Protein AF-A0A1S1PBS3-F1 (afdb_monomer_lite)

pLDDT: mean 71.81, std 24.88, range [29.48, 98.31]

Radius of gy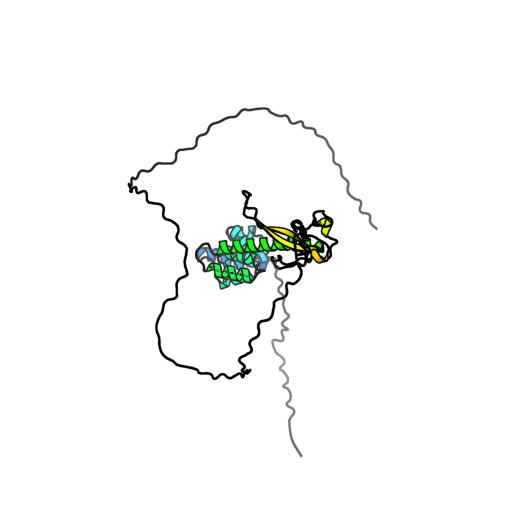ration: 44.25 Å; chains: 1; bounding box: 130×137×81 Å

Structure (mmCIF, N/CA/C/O backbone):
data_AF-A0A1S1PBS3-F1
#
_entry.id   AF-A0A1S1PBS3-F1
#
loop_
_atom_site.group_PDB
_atom_site.id
_atom_site.type_symbol
_atom_site.label_atom_id
_atom_site.label_alt_id
_atom_site.label_comp_id
_atom_site.label_asym_id
_atom_site.label_entity_id
_atom_site.label_seq_id
_atom_site.pdbx_PDB_ins_code
_atom_site.Cartn_x
_atom_site.Cartn_y
_atom_site.Cartn_z
_atom_site.occupancy
_atom_site.B_iso_or_equiv
_atom_site.auth_seq_id
_atom_site.auth_comp_id
_atom_site.auth_asym_id
_atom_site.auth_atom_id
_atom_site.pdbx_PDB_model_num
ATOM 1 N N . MET A 1 1 ? -33.338 -86.549 17.355 1.00 35.16 1 MET A N 1
ATOM 2 C CA . MET A 1 1 ? -32.020 -85.894 17.501 1.00 35.16 1 MET A CA 1
ATOM 3 C C . MET A 1 1 ? -32.241 -84.381 17.521 1.00 35.16 1 MET A C 1
ATOM 5 O O . MET A 1 1 ? -32.785 -83.899 16.545 1.00 35.16 1 MET A O 1
ATOM 9 N N . ILE A 1 2 ? -31.852 -83.704 18.620 1.00 38.19 2 ILE A N 1
ATOM 10 C CA . ILE A 1 2 ? -31.332 -82.308 18.704 1.00 38.19 2 ILE A CA 1
ATOM 11 C C . ILE A 1 2 ? -32.273 -81.148 18.268 1.00 38.19 2 ILE A C 1
ATOM 13 O O . ILE A 1 2 ? -32.799 -81.171 17.173 1.00 38.19 2 ILE A O 1
ATOM 17 N N . LEU A 1 3 ? -32.441 -79.994 18.932 1.00 36.78 3 LEU A N 1
ATOM 18 C CA . LEU A 1 3 ? -32.445 -79.513 20.321 1.00 36.78 3 LEU A CA 1
ATOM 19 C C . LEU A 1 3 ? -33.027 -78.066 20.256 1.00 36.78 3 LEU A C 1
ATOM 21 O O . LEU A 1 3 ? -32.571 -77.260 19.457 1.00 36.78 3 LEU A O 1
ATOM 25 N N . LYS A 1 4 ? -34.041 -77.766 21.084 1.00 41.56 4 LYS A N 1
ATOM 26 C CA . LYS A 1 4 ? -34.484 -76.464 21.660 1.00 41.56 4 LYS A CA 1
ATOM 27 C C . LYS A 1 4 ? -34.042 -75.123 21.014 1.00 41.56 4 LYS A C 1
ATOM 29 O O . LYS A 1 4 ? -32.877 -74.761 21.106 1.00 41.56 4 LYS A O 1
ATOM 34 N N . ARG A 1 5 ? -35.019 -74.221 20.796 1.00 42.53 5 ARG A N 1
ATOM 35 C CA . ARG A 1 5 ? -35.231 -73.022 21.656 1.00 42.53 5 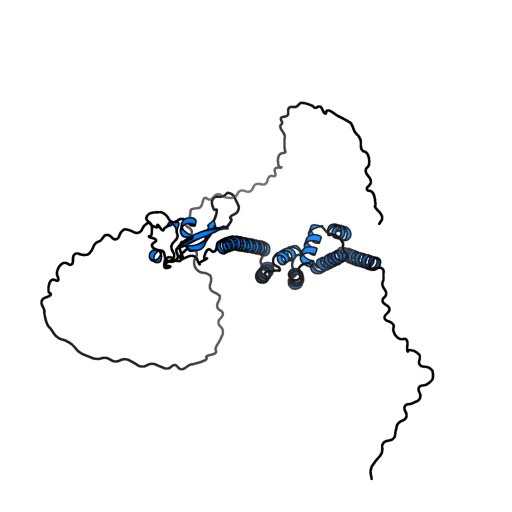ARG A CA 1
ATOM 36 C C . ARG A 1 5 ? -36.647 -72.440 21.508 1.00 42.53 5 ARG A C 1
ATOM 38 O O . ARG A 1 5 ? -37.203 -72.360 20.421 1.00 42.53 5 ARG A O 1
ATOM 45 N N . LYS A 1 6 ? -37.224 -72.093 22.663 1.00 43.69 6 LYS A N 1
ATOM 46 C CA . LYS A 1 6 ? -38.580 -71.568 22.882 1.00 43.69 6 LYS A CA 1
ATOM 47 C C . LYS A 1 6 ? -38.774 -70.209 22.197 1.00 43.69 6 LYS A C 1
ATOM 49 O O . LYS A 1 6 ? -37.933 -69.329 22.358 1.00 43.69 6 LYS A O 1
ATOM 54 N N . ARG A 1 7 ? -39.925 -70.018 21.542 1.00 46.81 7 ARG A N 1
ATOM 55 C CA . ARG A 1 7 ? -40.472 -68.692 21.219 1.00 46.81 7 ARG A CA 1
ATOM 56 C C . ARG A 1 7 ? -40.775 -67.982 22.539 1.00 46.81 7 ARG A C 1
ATOM 58 O O . ARG A 1 7 ? -41.651 -68.426 23.276 1.00 46.81 7 ARG A O 1
ATOM 65 N N . GLN A 1 8 ? -40.023 -66.936 22.866 1.00 50.41 8 GLN A N 1
ATOM 66 C CA . GLN A 1 8 ? -40.448 -65.999 23.900 1.00 50.41 8 GLN A CA 1
ATOM 67 C C . GLN A 1 8 ? -41.483 -65.067 23.271 1.00 50.41 8 GLN A C 1
ATOM 69 O O . GLN A 1 8 ? -41.209 -64.436 22.252 1.00 50.41 8 GLN A O 1
ATOM 74 N N . GLY A 1 9 ? -42.691 -65.063 23.832 1.00 42.38 9 GLY A N 1
ATOM 75 C CA . GLY A 1 9 ? -43.715 -64.087 23.490 1.00 42.38 9 GLY A CA 1
ATOM 76 C C . GLY A 1 9 ? -43.244 -62.698 23.901 1.00 42.38 9 GLY A C 1
ATOM 77 O O . GLY A 1 9 ? -42.746 -62.513 25.010 1.00 42.38 9 GLY A O 1
ATOM 78 N N . PHE A 1 10 ? -43.388 -61.734 22.997 1.00 43.91 10 PHE A N 1
ATOM 79 C CA . PHE A 1 10 ? -43.299 -60.325 23.352 1.00 43.91 10 PHE A CA 1
ATOM 80 C C . PHE A 1 10 ? -44.415 -60.012 24.361 1.00 43.91 10 PHE A C 1
ATOM 82 O O . PHE A 1 10 ? -45.557 -60.416 24.124 1.00 43.91 10 PHE A O 1
ATOM 89 N N . PRO A 1 11 ? -44.123 -59.332 25.481 1.00 49.09 11 PRO A N 1
ATOM 90 C CA . PRO A 1 11 ? -45.163 -58.925 26.410 1.00 49.09 11 PRO A CA 1
ATOM 91 C C . PRO A 1 11 ? -46.112 -57.941 25.717 1.00 49.09 11 PRO A C 1
ATOM 93 O O . PRO A 1 11 ? -45.684 -56.963 25.104 1.00 49.09 11 PRO A O 1
ATOM 96 N N . THR A 1 12 ? -47.412 -58.211 25.824 1.00 59.44 12 THR A N 1
ATOM 97 C CA . THR A 1 12 ? -48.486 -57.247 25.570 1.00 59.44 12 THR A CA 1
ATOM 98 C C . THR A 1 12 ? -48.212 -55.975 26.365 1.00 59.44 12 THR A C 1
ATOM 100 O O . THR A 1 12 ? -48.158 -56.010 27.595 1.00 59.44 12 THR A O 1
ATOM 103 N N . ALA A 1 13 ? -48.015 -54.863 25.657 1.00 50.72 13 ALA A N 1
ATOM 104 C CA . ALA A 1 13 ? -47.856 -53.550 26.265 1.00 50.72 13 ALA A CA 1
ATOM 105 C C . ALA A 1 13 ? -49.138 -53.157 27.034 1.00 50.72 13 ALA A C 1
ATOM 107 O O . ALA A 1 13 ? -50.239 -53.407 26.534 1.00 50.72 13 ALA A O 1
ATOM 108 N N . PRO A 1 14 ? -49.030 -52.557 28.233 1.00 51.47 14 PRO A N 1
ATOM 109 C CA . PRO A 1 14 ? -50.186 -52.069 28.979 1.00 51.47 14 PRO A CA 1
ATOM 110 C C . PRO A 1 14 ? -50.838 -50.854 28.281 1.00 51.47 14 PRO A C 1
ATOM 112 O O . PRO A 1 14 ? -50.155 -50.114 27.571 1.00 51.47 14 PRO A O 1
ATOM 115 N N . PRO A 1 15 ? -52.149 -50.611 28.487 1.00 52.41 15 PRO A N 1
ATOM 116 C CA . PRO A 1 15 ? -52.948 -49.649 27.714 1.00 52.41 15 PRO A CA 1
ATOM 117 C C . PRO A 1 15 ? -52.722 -48.165 28.057 1.00 52.41 15 PRO A C 1
ATOM 119 O O . PRO A 1 15 ? -53.515 -47.317 27.660 1.00 52.41 15 PRO A O 1
ATOM 122 N N . TRP A 1 16 ? -51.647 -47.814 28.761 1.00 50.72 16 TRP A N 1
ATOM 123 C CA . TRP A 1 16 ? -51.287 -46.420 29.009 1.00 50.72 16 TRP A CA 1
ATOM 124 C C . TRP A 1 16 ? -49.761 -46.273 29.033 1.00 50.72 16 TRP A C 1
ATOM 126 O O . TRP A 1 16 ? -49.072 -46.739 29.933 1.00 50.72 16 TRP A O 1
ATOM 136 N N . SER A 1 17 ? -49.212 -45.643 27.998 1.00 48.38 17 SER A N 1
ATOM 137 C CA . SER A 1 17 ? -47.874 -45.050 28.031 1.00 48.38 17 SER A CA 1
ATOM 138 C C . SER A 1 17 ? -48.064 -43.548 27.843 1.00 48.38 17 SER A C 1
ATOM 140 O O . SER A 1 17 ? -48.538 -43.159 26.771 1.00 48.38 17 SER A O 1
ATOM 142 N N . PRO A 1 18 ? -47.761 -42.704 28.843 1.00 57.12 18 PRO A N 1
ATOM 143 C CA . PRO A 1 18 ? -47.621 -41.280 28.600 1.00 57.12 18 PRO A CA 1
ATOM 144 C C . PRO A 1 18 ? -46.316 -41.074 27.815 1.00 57.12 18 PRO A C 1
ATOM 146 O O . PRO A 1 18 ? -45.365 -41.833 27.977 1.00 57.12 18 PRO A O 1
ATOM 149 N N . ASP A 1 19 ? -46.296 -40.082 26.935 1.00 52.28 19 ASP A N 1
ATOM 150 C CA . ASP A 1 19 ? -45.149 -39.669 26.116 1.00 52.28 19 ASP A CA 1
ATOM 151 C C . ASP A 1 19 ? -44.841 -40.503 24.860 1.00 52.28 19 ASP A C 1
ATOM 153 O O . ASP A 1 19 ? -43.746 -41.013 24.630 1.00 52.28 19 ASP A O 1
ATOM 157 N N . ARG A 1 20 ? -45.794 -40.490 23.920 1.00 52.72 20 ARG A N 1
ATOM 158 C CA . ARG A 1 20 ? -45.449 -40.264 22.502 1.00 52.72 20 ARG A CA 1
ATOM 159 C C . ARG A 1 20 ? -45.908 -38.878 22.076 1.00 52.72 20 ARG A C 1
ATOM 161 O O . ARG A 1 20 ? -46.663 -38.726 21.116 1.00 52.72 20 ARG A O 1
ATOM 168 N N . HIS A 1 21 ? -45.460 -37.852 22.788 1.00 54.97 21 HIS A N 1
ATOM 169 C CA . HIS A 1 21 ? -45.501 -36.515 22.221 1.00 54.97 21 HIS A CA 1
ATOM 170 C C . HIS A 1 21 ? -44.473 -36.499 21.097 1.00 54.97 21 HIS A C 1
ATOM 172 O O . HIS A 1 21 ? -43.267 -36.589 21.311 1.00 54.97 21 HIS A O 1
ATOM 178 N N . ARG A 1 22 ? -44.968 -36.507 19.860 1.00 59.62 22 ARG A N 1
ATOM 179 C CA . ARG A 1 22 ? -44.144 -36.251 18.687 1.00 59.62 22 ARG A CA 1
ATOM 180 C C . ARG A 1 22 ? -43.622 -34.832 18.887 1.00 59.62 22 ARG A C 1
ATOM 182 O O . ARG A 1 22 ? -44.401 -33.897 18.729 1.00 59.62 22 ARG A O 1
ATOM 189 N N . ASN A 1 23 ? -42.368 -34.679 19.312 1.00 54.03 23 ASN A N 1
ATOM 190 C CA . ASN A 1 23 ? -41.722 -33.373 19.386 1.00 54.03 23 ASN A CA 1
ATOM 191 C C . ASN A 1 23 ? -41.737 -32.792 17.971 1.00 54.03 23 ASN A C 1
ATOM 193 O O . ASN A 1 23 ? -40.933 -33.167 17.119 1.00 54.03 23 ASN A O 1
ATOM 197 N N . GLN A 1 24 ? -42.731 -31.951 17.700 1.00 54.25 24 GLN A N 1
ATOM 198 C CA . GLN A 1 24 ? -42.783 -31.136 16.503 1.00 54.25 24 GLN A CA 1
ATOM 199 C C . GLN A 1 24 ? -41.724 -30.050 16.705 1.00 54.25 24 GLN A C 1
ATOM 201 O O . GLN A 1 24 ? -41.757 -29.392 17.747 1.00 54.25 24 GLN A O 1
ATOM 206 N N . PRO A 1 25 ? -40.767 -29.868 15.783 1.00 41.44 25 PRO A N 1
ATOM 207 C CA . PRO A 1 25 ? -39.850 -28.745 15.865 1.00 41.44 25 PRO A CA 1
ATOM 208 C C . PRO A 1 25 ? -40.673 -27.458 15.763 1.00 41.44 25 PRO A C 1
ATOM 210 O O . PRO A 1 25 ? -41.208 -27.123 14.709 1.00 41.44 25 PRO A O 1
ATOM 213 N N . VAL A 1 26 ? -40.828 -26.774 16.894 1.00 55.09 26 VAL A N 1
ATOM 214 C CA . VAL A 1 26 ? -41.439 -25.450 16.955 1.00 55.09 26 VAL A CA 1
ATOM 215 C C . VAL A 1 26 ? -40.345 -24.457 16.599 1.00 55.09 26 VAL A C 1
ATOM 217 O O . VAL A 1 26 ? -39.410 -24.251 17.370 1.00 55.09 26 VAL A O 1
ATOM 220 N N . LEU A 1 27 ? -40.451 -23.864 15.414 1.00 55.38 27 LEU A N 1
ATOM 221 C CA . LEU A 1 27 ? -39.664 -22.696 15.054 1.00 55.38 27 LEU A CA 1
ATOM 222 C C . LEU A 1 27 ? -40.366 -21.478 15.662 1.00 55.38 27 LEU A C 1
ATOM 224 O O . LEU A 1 27 ? -41.404 -21.044 15.164 1.00 55.38 27 LEU A O 1
ATOM 228 N N . ILE A 1 28 ? -39.832 -20.966 16.771 1.00 63.41 28 ILE A N 1
ATOM 229 C CA . ILE A 1 28 ? -40.238 -19.661 17.294 1.00 63.41 28 ILE A CA 1
ATOM 230 C C . ILE A 1 28 ? -39.592 -18.626 16.375 1.00 63.41 28 ILE A C 1
ATOM 232 O O . ILE A 1 28 ? -38.391 -18.392 16.457 1.00 63.41 28 ILE A O 1
ATOM 236 N N . ILE A 1 29 ? -40.382 -18.063 15.464 1.00 53.38 29 ILE A N 1
ATOM 237 C CA . ILE A 1 29 ? -39.993 -16.885 14.692 1.00 53.38 29 ILE A CA 1
ATOM 238 C C . ILE A 1 29 ? -40.402 -15.690 15.555 1.00 53.38 29 ILE A C 1
ATOM 240 O O . ILE A 1 29 ? -41.572 -15.304 15.562 1.00 53.38 29 ILE A O 1
ATOM 244 N N . GLY A 1 30 ? -39.470 -15.184 16.365 1.00 53.84 30 GLY A N 1
ATOM 245 C CA . GLY A 1 30 ? -39.594 -13.834 16.908 1.00 53.84 30 GLY A CA 1
ATOM 246 C C . GLY A 1 30 ? -39.577 -12.829 15.756 1.00 53.84 30 GLY A C 1
ATOM 247 O O . GLY A 1 30 ? -39.095 -13.145 14.667 1.00 53.84 30 GLY A O 1
ATOM 248 N N . ASP A 1 31 ? -40.116 -11.628 15.961 1.00 57.22 31 ASP A N 1
ATOM 249 C CA . ASP A 1 31 ? -39.713 -10.532 15.085 1.00 57.22 31 ASP A CA 1
ATOM 250 C C . ASP A 1 31 ? -38.210 -10.333 15.308 1.00 57.22 31 ASP A C 1
ATOM 252 O O . ASP A 1 31 ? -37.803 -9.867 16.374 1.00 57.22 31 ASP A O 1
ATOM 256 N N . ASP A 1 32 ? -37.387 -10.718 14.326 1.00 59.47 32 ASP A N 1
ATOM 257 C CA . ASP A 1 32 ? -35.928 -10.567 14.380 1.00 59.47 32 ASP A CA 1
ATOM 258 C C . ASP A 1 32 ? -35.530 -9.130 14.781 1.00 59.47 32 ASP A C 1
ATOM 260 O O . ASP A 1 32 ? -34.456 -8.909 15.342 1.00 59.47 32 ASP A O 1
ATOM 264 N N . SER A 1 33 ? -36.401 -8.140 14.528 1.00 62.12 33 SER A N 1
ATOM 265 C CA . SER A 1 33 ? -36.188 -6.740 14.894 1.00 62.12 33 SER A CA 1
ATOM 266 C C . SER A 1 33 ? -36.195 -6.480 16.411 1.00 62.12 33 SER A C 1
ATOM 268 O O . SER A 1 33 ? -35.370 -5.690 16.896 1.00 62.12 33 SER A O 1
ATOM 270 N N . ASP A 1 34 ? -37.045 -7.172 17.175 1.00 71.69 34 ASP A N 1
ATOM 271 C CA . ASP A 1 34 ? -37.113 -7.059 18.636 1.00 71.69 34 ASP A CA 1
ATOM 272 C C . ASP A 1 34 ? -35.899 -7.746 19.280 1.00 71.69 34 ASP A C 1
ATOM 274 O O . ASP A 1 34 ? -35.237 -7.165 20.151 1.00 71.69 34 ASP A O 1
ATOM 278 N N . ASP A 1 35 ? -35.524 -8.921 18.768 1.00 81.81 35 ASP A N 1
ATOM 279 C CA . ASP A 1 35 ? -34.357 -9.682 19.228 1.00 81.81 35 ASP A CA 1
ATOM 280 C C . ASP A 1 35 ? -33.044 -8.941 18.927 1.00 81.81 35 ASP A C 1
ATOM 282 O O . ASP A 1 35 ? -32.176 -8.795 19.795 1.00 81.81 35 ASP A O 1
ATOM 286 N N . GLN A 1 36 ? -32.910 -8.370 17.727 1.00 86.81 36 GLN A N 1
ATOM 287 C CA . GLN A 1 36 ? -31.764 -7.544 17.345 1.00 86.81 36 GLN A CA 1
ATOM 288 C C . GLN A 1 36 ? -31.656 -6.280 18.207 1.00 86.81 36 GLN A C 1
ATOM 290 O O . GLN A 1 36 ? -30.559 -5.882 18.612 1.00 86.81 36 GLN A O 1
ATOM 295 N N . THR A 1 37 ? -32.781 -5.628 18.507 1.00 89.12 37 THR A N 1
ATOM 296 C CA . THR A 1 37 ? -32.802 -4.426 19.352 1.00 89.12 37 THR A CA 1
ATOM 297 C C . THR A 1 37 ? -32.401 -4.745 20.793 1.00 89.12 37 THR A C 1
ATOM 299 O O . THR A 1 37 ? -31.638 -3.981 21.405 1.00 89.12 37 THR A O 1
ATOM 302 N N . ALA A 1 38 ? -32.857 -5.881 21.326 1.00 89.56 38 ALA A N 1
ATOM 303 C CA . ALA A 1 38 ? -32.445 -6.384 22.631 1.00 89.56 38 ALA A CA 1
ATOM 304 C C . ALA A 1 38 ? -30.938 -6.693 22.664 1.00 89.56 38 ALA A C 1
ATOM 306 O O . ALA A 1 38 ? -30.239 -6.267 23.587 1.00 89.56 38 ALA A O 1
ATOM 307 N N . GLU A 1 39 ? -30.411 -7.337 21.623 1.00 92.00 39 GLU A N 1
ATOM 308 C CA . GLU A 1 39 ? -28.996 -7.702 21.522 1.00 92.00 39 GLU A CA 1
ATOM 309 C C . GLU A 1 39 ? -28.077 -6.473 21.397 1.00 92.00 39 GLU A C 1
ATOM 311 O O . GLU A 1 39 ? -27.090 -6.349 22.126 1.00 92.00 39 GLU A O 1
ATOM 316 N N . ILE A 1 40 ? -28.446 -5.484 20.571 1.00 93.31 40 ILE A N 1
ATOM 317 C CA . ILE A 1 40 ? -27.751 -4.186 20.520 1.00 93.31 40 ILE A CA 1
ATOM 318 C C . ILE A 1 40 ? -27.718 -3.540 21.912 1.00 93.31 40 ILE A C 1
ATOM 320 O O . ILE A 1 40 ? -26.680 -3.029 22.341 1.00 93.31 40 ILE A O 1
ATOM 324 N N . SER A 1 41 ? -28.855 -3.537 22.614 1.00 92.50 41 SER A N 1
ATOM 325 C CA . SER A 1 41 ? -28.977 -2.921 23.941 1.00 92.50 41 SER A CA 1
ATOM 326 C C . SER A 1 41 ? -28.103 -3.632 24.973 1.00 92.50 41 SER A C 1
ATOM 328 O O . SER A 1 41 ? -27.460 -2.969 25.793 1.00 92.50 41 SER A O 1
ATOM 330 N N . ARG A 1 42 ? -28.007 -4.964 24.890 1.00 94.38 42 ARG A N 1
ATOM 331 C CA . ARG A 1 42 ? -27.111 -5.780 25.714 1.00 94.38 42 ARG A CA 1
ATOM 332 C C . ARG A 1 42 ? -25.649 -5.389 25.508 1.00 94.38 42 ARG A C 1
ATOM 334 O O . ARG A 1 42 ? -24.985 -5.056 26.487 1.00 94.38 42 ARG A O 1
ATOM 341 N N . ILE A 1 43 ? -25.171 -5.361 24.261 1.00 94.06 43 ILE A N 1
ATOM 342 C CA . ILE A 1 43 ? -23.771 -5.026 23.933 1.00 94.06 43 ILE A CA 1
ATOM 343 C C . ILE A 1 43 ? -23.415 -3.614 24.416 1.00 94.06 43 ILE A C 1
ATOM 345 O O . ILE A 1 43 ? -22.372 -3.407 25.034 1.00 94.06 43 ILE A O 1
ATOM 349 N N . VAL A 1 44 ? -24.293 -2.632 24.183 1.00 93.31 44 VAL A N 1
ATOM 350 C CA . VAL A 1 44 ? -24.072 -1.244 24.627 1.00 93.31 44 VAL A CA 1
ATOM 351 C C . VAL A 1 44 ? -24.013 -1.150 26.155 1.00 93.31 44 VAL A C 1
ATOM 353 O O . VAL A 1 44 ? -23.167 -0.433 26.690 1.00 93.31 44 VAL A O 1
ATOM 356 N N . THR A 1 45 ? -24.876 -1.884 26.860 1.00 91.00 45 THR A N 1
ATOM 357 C CA . THR A 1 45 ? -24.888 -1.912 28.330 1.00 91.00 45 THR A CA 1
ATOM 358 C C . THR A 1 45 ? -23.617 -2.556 28.883 1.00 91.00 45 THR A C 1
ATOM 360 O O . THR A 1 45 ? -22.988 -1.993 29.775 1.00 91.00 45 THR A O 1
ATOM 363 N N . GLN A 1 46 ? -23.189 -3.688 28.315 1.00 90.44 46 GLN A N 1
ATOM 364 C CA . GLN A 1 46 ? -21.939 -4.361 28.688 1.00 90.44 46 GLN A CA 1
ATOM 365 C C . GLN A 1 46 ? -20.718 -3.464 28.461 1.00 90.44 46 GLN A C 1
ATOM 367 O O . GLN A 1 46 ? -19.850 -3.370 29.327 1.00 90.44 46 GLN A O 1
ATOM 372 N N . TRP A 1 47 ? -20.666 -2.762 27.326 1.00 92.25 47 TRP A N 1
ATOM 373 C CA . TRP A 1 47 ? -19.613 -1.791 27.044 1.00 92.25 47 TRP A CA 1
ATOM 374 C C . TRP A 1 47 ? -19.567 -0.675 28.092 1.00 92.25 47 TRP A C 1
ATOM 376 O O . TRP A 1 47 ? -18.496 -0.355 28.605 1.00 92.25 47 TRP A O 1
ATOM 386 N N . ALA A 1 48 ? -20.720 -0.075 28.407 1.00 89.06 48 ALA A N 1
ATOM 387 C CA . ALA A 1 48 ? -20.807 1.017 29.371 1.00 89.06 48 ALA A CA 1
ATOM 388 C C . ALA A 1 48 ? -20.380 0.572 30.779 1.00 89.06 48 ALA A C 1
ATOM 390 O O . ALA A 1 48 ? -19.590 1.263 31.418 1.00 89.06 48 ALA A O 1
ATOM 391 N N . GLU A 1 49 ? -20.841 -0.596 31.233 1.00 88.44 49 GLU A N 1
ATOM 392 C CA . GLU A 1 49 ? -20.460 -1.158 32.534 1.00 88.44 49 GLU A CA 1
ATOM 393 C C . GLU A 1 49 ? -18.950 -1.411 32.618 1.00 88.44 49 GLU A C 1
ATOM 395 O O . GLU A 1 49 ? -18.292 -0.986 33.570 1.00 88.44 49 GLU A O 1
ATOM 400 N N . ASN A 1 50 ? -18.368 -2.035 31.590 1.00 87.19 50 ASN A N 1
ATOM 401 C CA . ASN A 1 50 ? -16.931 -2.288 31.555 1.00 87.19 50 ASN A CA 1
ATOM 402 C C . ASN A 1 50 ? -16.131 -0.977 31.525 1.00 87.19 50 ASN A C 1
ATOM 404 O O . ASN A 1 50 ? -15.201 -0.827 32.307 1.00 87.19 50 ASN A O 1
ATOM 408 N N . GLN A 1 51 ? -16.534 0.031 30.744 1.00 80.69 51 GLN A N 1
ATOM 409 C CA . GLN A 1 51 ? -15.881 1.350 30.761 1.00 80.69 51 GLN A CA 1
ATOM 410 C C . GLN A 1 51 ? -15.826 1.995 32.158 1.00 80.69 51 GLN A C 1
ATOM 412 O O . GLN A 1 51 ? -14.901 2.761 32.430 1.00 80.69 51 GLN A O 1
ATOM 417 N N . HIS A 1 52 ? -16.789 1.700 33.037 1.00 75.62 52 HIS A N 1
ATOM 418 C CA . HIS A 1 52 ? -16.817 2.200 34.414 1.00 75.62 52 HIS A CA 1
ATOM 419 C C . HIS A 1 52 ? -16.058 1.317 35.417 1.00 75.62 52 HIS A C 1
ATOM 421 O O . HIS A 1 52 ? -15.592 1.837 36.430 1.00 75.62 52 HIS A O 1
ATOM 427 N N . ARG A 1 53 ? -15.913 0.011 35.150 1.00 80.31 53 ARG A N 1
ATOM 428 C CA . ARG A 1 53 ? -15.206 -0.942 36.026 1.00 80.31 53 ARG A CA 1
ATOM 429 C C . ARG A 1 53 ? -13.733 -1.127 35.668 1.00 80.31 53 ARG A C 1
ATOM 431 O O . ARG A 1 53 ? -12.867 -0.976 36.525 1.00 80.31 53 ARG A O 1
ATOM 438 N N . SER A 1 54 ? -13.457 -1.485 34.419 1.00 72.81 54 SER A N 1
ATOM 439 C CA . SER A 1 54 ? -12.130 -1.789 33.880 1.00 72.81 54 SER A CA 1
ATOM 440 C C . SER A 1 54 ? -12.171 -1.724 32.355 1.00 72.81 54 SER A C 1
ATOM 442 O O . SER A 1 54 ? -13.020 -2.366 31.736 1.00 72.81 54 SER A O 1
ATOM 444 N N . ALA A 1 55 ? -11.239 -0.990 31.745 1.00 76.12 55 ALA A N 1
ATOM 445 C CA . ALA A 1 55 ? -11.202 -0.824 30.293 1.00 76.12 55 ALA A CA 1
ATOM 446 C C . ALA A 1 55 ? -11.234 -2.180 29.560 1.00 76.12 55 ALA A C 1
ATOM 448 O O . ALA A 1 55 ? -10.491 -3.093 29.920 1.00 76.12 55 ALA A O 1
ATOM 449 N N . LEU A 1 56 ? -12.084 -2.298 28.530 1.00 81.44 56 LEU A N 1
ATOM 450 C CA . LEU A 1 56 ? -12.123 -3.488 27.673 1.00 81.44 56 LEU A CA 1
ATOM 451 C C . LEU A 1 56 ? -10.771 -3.678 26.980 1.00 81.44 56 LEU A C 1
ATOM 453 O O . LEU A 1 56 ? -10.170 -2.694 26.531 1.00 81.44 56 LEU A O 1
ATOM 457 N N . HIS A 1 57 ? -10.354 -4.930 26.787 1.00 88.12 57 HIS A N 1
ATOM 458 C CA . HIS A 1 57 ? -9.240 -5.235 25.895 1.00 88.12 57 HIS A CA 1
ATOM 459 C C . HIS A 1 57 ? -9.563 -4.810 24.459 1.00 88.12 57 HIS A C 1
ATOM 461 O O . HIS A 1 57 ? -10.716 -4.826 24.027 1.00 88.12 57 HIS A O 1
ATOM 467 N N . THR A 1 58 ? -8.538 -4.441 23.690 1.00 91.38 58 THR A N 1
ATOM 468 C CA . THR A 1 58 ? -8.709 -3.968 22.310 1.00 91.38 58 THR A CA 1
ATOM 469 C C . THR A 1 58 ? -9.425 -4.995 21.425 1.00 91.38 58 THR A C 1
ATOM 471 O O . THR A 1 58 ? -10.262 -4.614 20.610 1.00 91.38 58 THR A O 1
ATOM 474 N N . CYS A 1 59 ? -9.160 -6.294 21.610 1.00 92.31 59 CYS A N 1
ATOM 475 C CA . CYS A 1 59 ? -9.853 -7.370 20.895 1.00 92.31 59 CYS A CA 1
ATOM 476 C C . CYS A 1 59 ? -11.361 -7.401 21.201 1.00 92.31 59 CYS A C 1
ATOM 478 O O . CYS A 1 59 ? -12.166 -7.465 20.271 1.00 92.31 59 CYS A O 1
ATOM 480 N N . ASP A 1 60 ? -11.752 -7.248 22.469 1.00 92.50 60 ASP A N 1
ATOM 481 C CA . ASP A 1 60 ? -13.160 -7.174 22.879 1.00 92.50 60 ASP A CA 1
ATOM 482 C C . ASP A 1 60 ? -13.838 -5.922 22.315 1.00 92.50 60 ASP A C 1
ATOM 484 O O . ASP A 1 60 ? -14.993 -5.970 21.886 1.00 92.50 60 ASP A O 1
ATOM 488 N N . GLN A 1 61 ? -13.112 -4.798 22.263 1.00 93.44 61 GLN A N 1
ATOM 489 C CA . GLN A 1 61 ? -13.627 -3.568 21.666 1.00 93.44 61 GLN A CA 1
ATOM 490 C C . GLN A 1 61 ? -13.921 -3.747 20.172 1.00 93.44 61 GLN A C 1
ATOM 492 O O . GLN A 1 61 ? -14.994 -3.365 19.700 1.00 93.44 61 GLN A O 1
ATOM 497 N N . VAL A 1 62 ? -12.983 -4.353 19.435 1.00 96.62 62 VAL A N 1
ATOM 498 C CA . VAL A 1 62 ? -13.141 -4.688 18.012 1.00 96.62 62 VAL A CA 1
ATOM 499 C C . VAL A 1 62 ? -14.323 -5.631 17.806 1.00 96.62 62 VAL A C 1
ATOM 501 O O . VAL A 1 62 ? -15.146 -5.391 16.922 1.00 96.62 62 VAL A O 1
ATOM 504 N N . HIS A 1 63 ? -14.450 -6.659 18.646 1.00 94.88 63 HIS A N 1
ATOM 505 C CA . HIS A 1 63 ? -15.548 -7.615 18.576 1.00 94.88 63 HIS A CA 1
ATOM 506 C C . HIS A 1 63 ? -16.913 -6.946 18.804 1.00 94.88 63 HIS A C 1
ATOM 508 O O . HIS A 1 63 ? -17.810 -7.090 17.973 1.00 94.88 63 HIS A O 1
ATOM 514 N N . ALA A 1 64 ? -17.063 -6.144 19.864 1.00 95.12 64 ALA A N 1
ATOM 515 C CA . ALA A 1 64 ? -18.308 -5.433 20.164 1.00 95.12 64 ALA A CA 1
ATOM 516 C C . ALA A 1 64 ? -18.708 -4.458 19.042 1.00 95.12 64 ALA A C 1
ATOM 518 O O . ALA A 1 64 ? -19.871 -4.405 18.634 1.00 95.12 64 ALA A O 1
ATOM 519 N N . VAL A 1 65 ? -17.745 -3.702 18.502 1.00 97.56 65 VAL A N 1
ATOM 520 C CA . VAL A 1 65 ? -17.982 -2.799 17.365 1.00 97.56 65 VAL A CA 1
ATOM 521 C C . VAL A 1 65 ? -18.383 -3.580 16.107 1.00 97.56 65 VAL A C 1
ATOM 523 O O . VAL A 1 65 ? -19.320 -3.172 15.418 1.00 97.56 65 VAL A O 1
ATOM 526 N N . GLY A 1 66 ? -17.732 -4.714 15.834 1.00 96.94 66 GLY A N 1
ATOM 527 C CA . GLY A 1 66 ? -18.069 -5.604 14.723 1.00 96.94 66 GLY A CA 1
ATOM 528 C C . GLY A 1 66 ? -19.492 -6.158 14.820 1.00 96.94 66 GLY A C 1
ATOM 529 O O . GLY A 1 66 ? -20.249 -6.059 13.857 1.00 96.94 66 GLY A O 1
ATOM 530 N N . GLN A 1 67 ? -19.904 -6.650 15.993 1.00 96.56 67 GLN A N 1
ATOM 531 C CA . GLN A 1 67 ? -21.270 -7.140 16.224 1.00 96.56 67 GLN A CA 1
ATOM 532 C C . GLN A 1 67 ? -22.324 -6.052 15.980 1.00 96.56 67 GLN A C 1
ATOM 534 O O . GLN A 1 67 ? -23.314 -6.275 15.287 1.00 96.56 67 GLN A O 1
ATOM 539 N N . LEU A 1 68 ? -22.093 -4.839 16.487 1.00 97.19 68 LEU A N 1
ATOM 540 C CA . LEU A 1 68 ? -23.001 -3.715 16.260 1.00 97.19 68 LEU A CA 1
ATOM 541 C C . LEU A 1 68 ? -23.124 -3.342 14.775 1.00 97.19 68 LEU A C 1
ATOM 543 O O . LEU A 1 68 ? -24.206 -2.951 14.333 1.00 97.19 68 LEU A O 1
ATOM 547 N N . ALA A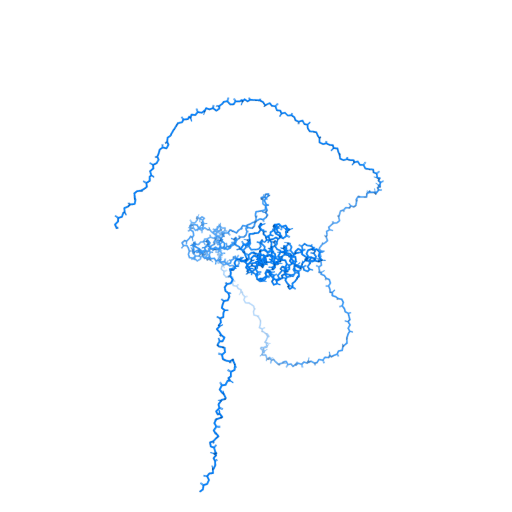 1 69 ? -22.044 -3.468 14.002 1.00 97.12 69 ALA A N 1
ATOM 548 C CA . ALA A 1 69 ? -22.087 -3.258 12.558 1.00 97.12 69 ALA A CA 1
ATOM 549 C C . ALA A 1 69 ? -22.826 -4.378 11.814 1.00 97.12 69 ALA A C 1
ATOM 551 O O . ALA A 1 69 ? -23.557 -4.075 10.872 1.00 97.12 69 ALA A O 1
ATOM 552 N N . VAL A 1 70 ? -22.709 -5.637 12.258 1.00 96.00 70 VAL A N 1
ATOM 553 C CA . VAL A 1 70 ? -23.512 -6.762 11.735 1.00 96.00 70 VAL A CA 1
ATOM 554 C C . VAL A 1 70 ? -25.007 -6.494 11.924 1.00 96.00 70 VAL A C 1
ATOM 556 O O . VAL A 1 70 ? -25.793 -6.733 11.012 1.00 96.00 70 VAL A O 1
ATOM 559 N N . PHE A 1 71 ? -25.397 -5.869 13.037 1.00 94.44 71 PHE A N 1
ATOM 560 C CA . PHE A 1 71 ? -26.763 -5.382 13.263 1.00 94.44 71 PHE A CA 1
ATOM 561 C C . PHE A 1 71 ? -27.119 -4.097 12.486 1.00 94.44 71 PHE A C 1
ATOM 563 O O . PHE A 1 71 ? -28.070 -3.394 12.833 1.00 94.44 71 PHE A O 1
ATOM 570 N N . GLY A 1 72 ? -26.362 -3.735 11.450 1.00 94.75 72 GLY A N 1
ATOM 571 C CA . GLY A 1 72 ? -26.688 -2.637 10.538 1.00 94.75 72 GLY A CA 1
ATOM 572 C C . GLY A 1 72 ? -26.496 -1.230 11.113 1.00 94.75 72 GLY A C 1
ATOM 573 O O . GLY A 1 72 ? -26.959 -0.247 10.520 1.00 94.75 72 GLY A O 1
ATOM 574 N N . LEU A 1 73 ? -25.829 -1.068 12.263 1.00 96.50 73 LEU A N 1
ATOM 575 C CA . LEU A 1 73 ? -25.511 0.269 12.764 1.00 96.50 73 LEU A CA 1
ATOM 576 C C . LEU A 1 73 ? -24.371 0.877 11.943 1.00 96.50 73 LEU A C 1
ATOM 578 O O . LEU A 1 73 ? -23.320 0.279 11.743 1.00 96.50 73 LEU A O 1
ATOM 582 N N . THR A 1 74 ? -24.542 2.136 11.539 1.00 97.38 74 THR A N 1
ATOM 583 C CA . THR A 1 74 ? -23.470 2.896 10.886 1.00 97.38 74 THR A CA 1
ATOM 584 C C . THR A 1 74 ? -22.379 3.288 11.893 1.00 97.38 74 THR A C 1
ATOM 586 O O . THR A 1 74 ? -22.691 3.474 13.076 1.00 97.38 74 THR A O 1
ATOM 589 N N . PRO A 1 75 ? -21.128 3.550 11.458 1.00 97.25 75 PRO A N 1
ATOM 590 C CA . PRO A 1 75 ? -20.036 3.950 12.357 1.00 97.25 75 PRO A CA 1
ATOM 591 C C . PRO A 1 75 ? -20.392 5.148 13.253 1.00 97.25 75 PRO A C 1
ATOM 593 O O . PRO A 1 75 ? -20.028 5.209 14.424 1.00 97.25 75 PRO A O 1
ATOM 596 N N . THR A 1 76 ? -21.184 6.092 12.730 1.00 97.69 76 THR A N 1
ATOM 597 C CA . THR A 1 76 ? -21.664 7.259 13.492 1.00 97.69 76 THR A CA 1
ATOM 598 C C . THR A 1 76 ? -22.663 6.875 14.586 1.00 97.69 76 THR A C 1
ATOM 600 O O . THR A 1 76 ? -22.611 7.429 15.685 1.00 97.69 76 THR A O 1
ATOM 603 N N . LYS A 1 77 ? -23.579 5.935 14.303 1.00 97.50 77 LYS A N 1
ATOM 604 C CA . LYS A 1 77 ? -24.543 5.430 15.292 1.00 97.50 77 LYS A CA 1
ATOM 605 C C . LYS A 1 77 ? -23.833 4.625 16.382 1.00 97.50 77 LYS A C 1
ATOM 607 O O . LYS A 1 77 ? -24.145 4.823 17.554 1.00 97.50 77 LYS A O 1
ATOM 612 N N . ILE A 1 78 ? -22.860 3.791 16.007 1.00 97.75 78 ILE A N 1
ATOM 613 C CA . ILE A 1 78 ? -22.032 3.019 16.947 1.00 97.75 78 ILE A CA 1
ATOM 614 C C . ILE A 1 78 ? -21.263 3.964 17.875 1.00 97.75 78 ILE A C 1
ATOM 616 O O . ILE A 1 78 ? -21.427 3.886 19.089 1.00 97.75 78 ILE A O 1
ATOM 620 N N . ALA A 1 79 ? -20.513 4.923 17.319 1.00 97.69 79 ALA A N 1
ATOM 621 C CA . ALA A 1 79 ? -19.749 5.900 18.101 1.00 97.69 79 ALA A CA 1
ATOM 622 C C . ALA A 1 79 ? -20.625 6.660 19.108 1.00 97.69 79 ALA A C 1
ATOM 624 O O . ALA A 1 79 ? -20.250 6.824 20.267 1.00 97.69 79 ALA A O 1
ATOM 625 N N . ARG A 1 80 ? -21.832 7.069 18.691 1.00 97.25 80 ARG A N 1
ATOM 626 C CA . ARG A 1 80 ? -22.789 7.753 19.569 1.00 97.25 80 ARG A CA 1
ATOM 627 C C . ARG A 1 80 ? -23.300 6.852 20.694 1.00 97.25 80 ARG A C 1
ATOM 629 O O . ARG A 1 80 ? -23.363 7.310 21.830 1.00 97.25 80 ARG A O 1
ATOM 636 N N . ARG A 1 81 ? -23.673 5.604 20.390 1.00 95.75 81 ARG A N 1
ATOM 637 C CA . ARG A 1 81 ? -24.199 4.653 21.386 1.00 95.75 81 ARG A CA 1
ATOM 638 C C . ARG A 1 81 ? -23.142 4.245 22.407 1.00 95.75 81 ARG A C 1
ATOM 640 O O . ARG A 1 81 ? -23.436 4.232 23.594 1.00 95.75 81 ARG A O 1
ATOM 647 N N . LEU A 1 82 ? -21.917 3.989 21.954 1.00 94.94 82 LEU A N 1
ATOM 648 C CA . LEU A 1 82 ? -20.801 3.592 22.817 1.00 94.94 82 LEU A CA 1
ATOM 649 C C . LEU A 1 82 ? -20.108 4.772 23.514 1.00 94.94 82 LEU A C 1
ATOM 651 O O . LEU A 1 82 ? -19.243 4.561 24.360 1.00 94.94 82 LEU A O 1
ATOM 655 N N . ARG A 1 83 ? -20.445 6.015 23.136 1.00 94.44 83 ARG A N 1
ATOM 656 C CA . ARG A 1 83 ? -19.709 7.237 23.516 1.00 94.44 83 ARG A CA 1
ATOM 657 C C . ARG A 1 83 ? -18.203 7.131 23.225 1.00 94.44 83 ARG A C 1
ATOM 659 O O . ARG A 1 83 ? -17.381 7.708 23.931 1.00 94.44 83 ARG A O 1
ATOM 666 N N . ALA A 1 84 ? -17.853 6.398 22.170 1.00 92.94 84 ALA A N 1
ATOM 667 C CA . ALA A 1 84 ? -16.482 6.175 21.736 1.00 92.94 84 ALA A CA 1
ATOM 668 C C . ALA A 1 84 ? -16.090 7.186 20.642 1.00 92.94 84 ALA A C 1
ATOM 670 O O . ALA A 1 84 ? -16.943 7.600 19.847 1.00 92.94 84 ALA A O 1
ATOM 671 N N . PRO A 1 85 ? -14.808 7.585 20.537 1.00 95.94 85 PRO A N 1
ATOM 672 C CA . PRO A 1 85 ? -14.378 8.472 19.468 1.00 95.94 85 PRO A CA 1
ATOM 673 C C . PRO A 1 85 ? -14.560 7.791 18.112 1.00 95.94 85 PRO A C 1
ATOM 675 O O . PRO A 1 85 ? -14.112 6.662 17.910 1.00 95.94 85 PRO A O 1
ATOM 678 N N . ARG A 1 86 ? -15.145 8.513 17.152 1.00 96.69 86 ARG A N 1
ATOM 679 C CA . ARG A 1 86 ? -15.445 7.990 15.811 1.00 96.69 86 ARG A CA 1
ATOM 680 C C . ARG A 1 86 ? -14.241 7.316 15.141 1.00 96.69 86 ARG A C 1
ATOM 682 O O . ARG A 1 86 ? -14.400 6.231 14.599 1.00 96.69 86 ARG A O 1
ATOM 689 N N . ARG A 1 87 ? -13.045 7.906 15.261 1.00 97.31 87 ARG A N 1
ATOM 690 C CA . ARG A 1 87 ? -11.801 7.343 14.705 1.00 97.31 87 ARG A CA 1
ATOM 691 C C . ARG A 1 87 ? -11.487 5.928 15.211 1.00 97.31 87 ARG A C 1
ATOM 693 O O . ARG A 1 87 ? -10.973 5.121 14.455 1.00 97.31 87 ARG A O 1
ATOM 700 N N . HIS A 1 88 ? -11.795 5.627 16.476 1.00 96.88 88 HIS A N 1
ATOM 701 C CA . HIS A 1 88 ? -11.546 4.301 17.051 1.00 96.88 88 HIS A CA 1
ATOM 702 C C . HIS A 1 88 ? -12.599 3.306 16.579 1.00 96.88 88 HIS A C 1
ATOM 704 O O . HIS A 1 88 ? -12.271 2.159 16.324 1.00 96.88 88 HIS A O 1
ATOM 710 N N . VAL A 1 89 ? -13.849 3.745 16.411 1.00 98.00 89 VAL A N 1
ATOM 711 C CA . VAL A 1 89 ? -14.897 2.899 15.827 1.00 98.00 89 VAL A CA 1
ATOM 712 C C . VAL A 1 89 ? -14.552 2.538 14.385 1.00 98.00 89 VAL A C 1
ATOM 714 O O . VAL A 1 89 ? -14.649 1.377 14.016 1.00 98.00 89 VAL A O 1
ATOM 717 N N . GLU A 1 90 ? -14.109 3.501 13.577 1.00 98.06 90 GLU A N 1
ATOM 718 C CA . GLU A 1 90 ? -13.678 3.239 12.198 1.00 98.06 90 GLU A CA 1
ATOM 719 C C . GLU A 1 90 ? -12.463 2.301 12.156 1.00 98.06 90 GLU A C 1
ATOM 721 O O . GLU A 1 90 ? -12.493 1.314 11.429 1.00 98.06 90 GLU A O 1
ATOM 726 N N . ALA A 1 91 ? -11.452 2.533 13.000 1.00 98.06 91 ALA A N 1
ATOM 727 C CA . ALA A 1 91 ? -10.309 1.631 13.144 1.00 98.06 91 ALA A CA 1
ATOM 728 C C . ALA A 1 91 ? -10.734 0.206 13.548 1.00 98.06 91 ALA A C 1
ATOM 730 O O . ALA A 1 91 ? -10.307 -0.768 12.935 1.00 98.06 91 ALA A O 1
ATOM 731 N N . ALA A 1 92 ? -11.626 0.080 14.532 1.00 97.81 92 ALA A N 1
ATOM 732 C CA . ALA A 1 92 ? -12.147 -1.201 14.987 1.00 97.81 92 ALA A CA 1
ATOM 733 C C . ALA A 1 92 ? -12.936 -1.937 13.901 1.00 97.81 92 ALA A C 1
ATOM 735 O O . ALA A 1 92 ? -12.809 -3.151 13.787 1.00 97.81 92 ALA A O 1
ATOM 736 N N . LEU A 1 93 ? -13.696 -1.224 13.067 1.00 98.31 93 LEU A N 1
ATOM 737 C CA . LEU A 1 93 ? -14.382 -1.823 11.920 1.00 98.31 93 LEU A CA 1
ATOM 738 C C . LEU A 1 93 ? -13.399 -2.313 10.854 1.00 98.31 93 LEU A C 1
ATOM 740 O O . LEU A 1 93 ? -13.585 -3.409 10.328 1.00 98.31 93 LEU A O 1
ATOM 744 N N . THR A 1 94 ? -12.341 -1.548 10.572 1.00 98.31 94 THR A N 1
ATOM 745 C CA . THR A 1 94 ? -11.270 -1.983 9.664 1.00 98.31 94 THR A CA 1
ATOM 746 C C . THR A 1 94 ? -10.615 -3.270 10.162 1.00 98.31 94 THR A C 1
ATOM 748 O O . THR A 1 94 ? -10.464 -4.216 9.392 1.00 98.31 94 THR A O 1
ATOM 751 N N . VAL A 1 95 ? -10.282 -3.344 11.456 1.00 98.06 95 VAL A N 1
ATOM 752 C CA . VAL A 1 95 ? -9.707 -4.559 12.053 1.00 98.06 95 VAL A CA 1
ATOM 753 C C . VAL A 1 95 ? -10.719 -5.705 12.041 1.00 98.06 95 VAL A C 1
ATOM 755 O O . VAL A 1 95 ? -10.367 -6.808 11.643 1.00 98.06 95 VAL A O 1
ATOM 758 N N . ALA A 1 96 ? -11.986 -5.465 12.396 1.00 97.25 96 ALA A N 1
ATOM 759 C CA . ALA A 1 96 ? -13.027 -6.496 12.395 1.00 97.25 96 ALA A CA 1
ATOM 760 C C . ALA A 1 96 ? -13.195 -7.164 11.016 1.00 97.25 96 ALA A C 1
ATOM 762 O O . ALA A 1 96 ? -13.397 -8.379 10.938 1.00 97.25 96 ALA A O 1
ATOM 763 N N . GLY A 1 97 ? -13.053 -6.384 9.939 1.00 96.56 97 GLY A N 1
ATOM 764 C CA . GLY A 1 97 ? -13.115 -6.857 8.555 1.00 96.56 97 GLY A CA 1
ATOM 765 C C . GLY A 1 97 ? -11.901 -7.666 8.080 1.00 96.56 97 GLY A C 1
ATOM 766 O O . GLY A 1 97 ? -11.981 -8.281 7.020 1.00 96.56 97 GLY A O 1
ATOM 767 N N . SER A 1 98 ? -10.801 -7.710 8.840 1.00 97.88 98 SER A N 1
ATOM 768 C CA . SER A 1 98 ? -9.570 -8.417 8.469 1.00 97.88 98 SER A CA 1
ATOM 769 C C . SER A 1 98 ? -9.261 -9.554 9.454 1.00 97.88 98 SER A C 1
ATOM 771 O O . SER A 1 98 ? -8.884 -9.280 10.595 1.00 97.88 98 SER A O 1
ATOM 773 N N . PRO A 1 99 ? -9.393 -10.837 9.049 1.00 96.62 99 PRO A N 1
ATOM 774 C CA . PRO A 1 99 ? -9.018 -11.978 9.891 1.00 96.62 99 PRO A CA 1
ATOM 775 C C . PRO A 1 99 ? -7.577 -11.876 10.395 1.00 96.62 99 PRO A C 1
ATOM 777 O O . PRO A 1 99 ? -7.354 -11.907 11.599 1.00 96.62 99 PRO A O 1
ATOM 780 N N . THR A 1 100 ? -6.633 -11.592 9.494 1.00 97.06 100 THR A N 1
ATOM 781 C CA . THR A 1 100 ? -5.209 -11.420 9.807 1.00 97.06 100 THR A CA 1
ATOM 782 C C . THR A 1 100 ? -4.970 -10.366 10.887 1.00 97.06 100 THR A C 1
ATOM 784 O O . THR A 1 100 ? -4.161 -10.568 11.788 1.00 97.06 100 THR A O 1
ATOM 787 N N . ALA A 1 101 ? -5.686 -9.238 10.833 1.00 96.88 101 ALA A N 1
ATOM 788 C CA . ALA A 1 101 ? -5.546 -8.189 11.837 1.00 96.88 101 ALA A CA 1
ATOM 789 C C . ALA A 1 101 ? -6.163 -8.579 13.188 1.00 96.88 101 ALA A C 1
ATOM 791 O O . ALA A 1 101 ? -5.603 -8.230 14.225 1.00 96.88 101 ALA A O 1
ATOM 792 N N . ARG A 1 102 ? -7.292 -9.305 13.195 1.00 96.62 102 ARG A N 1
ATOM 793 C CA . ARG A 1 102 ? -7.915 -9.823 14.428 1.00 96.62 102 ARG A CA 1
ATOM 794 C C . ARG A 1 102 ? -7.029 -10.850 15.126 1.00 96.62 102 ARG A C 1
ATOM 796 O O . ARG A 1 102 ? -6.874 -10.783 16.347 1.00 96.62 102 ARG A O 1
ATOM 803 N N . ASP A 1 103 ? -6.446 -11.757 14.355 1.00 95.12 103 ASP A N 1
ATOM 804 C CA . ASP A 1 103 ? -5.564 -12.801 14.869 1.00 95.12 103 ASP A CA 1
ATOM 805 C C . ASP A 1 103 ? -4.295 -12.156 15.442 1.00 95.12 103 ASP A C 1
ATOM 807 O O . ASP A 1 103 ? -3.992 -12.330 16.622 1.00 95.12 103 ASP A O 1
ATOM 811 N N . ALA A 1 104 ? -3.650 -11.261 14.683 1.00 94.25 104 ALA A N 1
ATOM 812 C CA . ALA A 1 104 ? -2.475 -10.529 15.150 1.00 94.25 104 ALA A CA 1
ATOM 813 C C . ALA A 1 104 ? -2.755 -9.673 16.401 1.00 94.25 104 ALA A C 1
ATOM 815 O O . ALA A 1 104 ? -1.925 -9.615 17.309 1.00 94.25 104 ALA A O 1
ATOM 816 N N . LEU A 1 105 ? -3.926 -9.027 16.482 1.00 94.25 105 LEU A N 1
ATOM 817 C CA . LEU A 1 105 ? -4.347 -8.260 17.658 1.00 94.25 105 LEU A CA 1
ATOM 818 C C . LEU A 1 105 ? -4.438 -9.142 18.913 1.00 94.25 105 LEU A C 1
ATOM 820 O O . LEU A 1 105 ? -4.032 -8.713 19.992 1.00 94.25 105 LEU A O 1
ATOM 824 N N . THR A 1 106 ? -4.960 -10.359 18.763 1.00 92.75 106 THR A N 1
ATOM 825 C CA . THR A 1 106 ? -5.189 -11.303 19.866 1.00 92.75 106 THR A CA 1
ATOM 826 C C . THR A 1 106 ? -3.892 -11.985 20.300 1.00 92.75 106 THR A C 1
ATOM 828 O O . THR A 1 106 ? -3.624 -12.094 21.493 1.00 92.75 106 THR A O 1
ATOM 831 N N . GLU A 1 107 ? -3.065 -12.404 19.342 1.00 93.50 107 GLU A N 1
ATOM 832 C CA . GLU A 1 107 ? -1.831 -13.157 19.590 1.00 93.50 107 GLU A CA 1
ATOM 833 C C . GLU A 1 107 ? -0.670 -12.279 20.067 1.00 93.50 107 GLU A C 1
ATOM 835 O O . GLU A 1 107 ? 0.157 -12.720 20.866 1.00 93.50 107 GLU A O 1
ATOM 840 N N . HIS A 1 108 ? -0.599 -11.031 19.593 1.00 91.00 108 HIS A N 1
ATOM 841 C CA . HIS A 1 108 ? 0.536 -10.140 19.851 1.00 91.00 108 HIS A CA 1
ATOM 842 C C . HIS A 1 108 ? 0.187 -8.916 20.701 1.00 91.00 108 HIS A C 1
ATOM 844 O O . HIS A 1 108 ? 1.066 -8.099 20.968 1.00 91.00 108 HIS A O 1
ATOM 850 N N . GLY A 1 109 ? -1.070 -8.778 21.141 1.00 87.31 109 GLY A N 1
ATOM 851 C CA . GLY A 1 109 ? -1.497 -7.682 22.017 1.00 87.31 109 GLY A CA 1
ATOM 852 C C . GLY A 1 109 ? -1.291 -6.298 21.397 1.00 87.31 109 GLY A C 1
ATOM 853 O O . GLY A 1 109 ? -0.863 -5.373 22.085 1.00 87.31 109 GLY A O 1
ATOM 854 N N . LEU A 1 110 ? -1.543 -6.173 20.090 1.00 91.19 110 LEU A N 1
ATOM 855 C CA . LEU A 1 110 ? -1.296 -4.941 19.337 1.00 91.19 110 LEU A CA 1
ATOM 856 C C . LEU A 1 110 ? -2.170 -3.777 19.823 1.00 91.19 110 LEU A C 1
ATOM 858 O O . LEU A 1 110 ? -3.293 -3.961 20.300 1.00 91.19 110 LEU A O 1
ATOM 862 N N . ASP A 1 111 ? -1.687 -2.551 19.623 1.00 92.06 111 ASP A N 1
ATOM 863 C CA . ASP A 1 111 ? -2.570 -1.387 19.671 1.00 92.06 111 ASP A CA 1
ATOM 864 C C . ASP A 1 111 ? -3.584 -1.427 18.512 1.00 92.06 111 ASP A C 1
ATOM 866 O O . ASP A 1 111 ? -3.318 -1.974 17.436 1.00 92.06 111 ASP A O 1
ATOM 870 N N . LEU A 1 112 ? -4.746 -0.796 18.706 1.00 95.88 112 LEU A N 1
ATOM 871 C CA . LEU A 1 112 ? -5.807 -0.746 17.702 1.00 95.88 112 LEU A CA 1
ATOM 872 C C . LEU A 1 112 ? -5.310 -0.188 16.362 1.00 95.88 112 LEU A C 1
ATOM 874 O O . LEU A 1 112 ? -5.647 -0.725 15.308 1.00 95.88 112 LEU A O 1
ATOM 878 N N . PHE A 1 113 ? -4.502 0.875 16.382 1.00 95.62 113 PHE A N 1
ATOM 879 C CA . PHE A 1 113 ? -4.004 1.497 15.156 1.00 95.62 113 PHE A CA 1
ATOM 880 C C . PHE A 1 113 ? -2.873 0.688 14.517 1.00 95.62 113 PHE A C 1
ATOM 882 O O . PHE A 1 113 ? -2.766 0.664 13.293 1.00 95.62 113 PHE A O 1
ATOM 889 N N . GLN A 1 114 ? -2.086 -0.045 15.306 1.00 95.44 114 GLN A N 1
ATOM 890 C CA . GLN A 1 114 ? -1.131 -1.014 14.762 1.00 95.44 114 GLN A CA 1
ATOM 891 C C . GLN A 1 114 ? -1.858 -2.153 14.039 1.00 95.44 114 GLN A C 1
ATOM 893 O O . GLN A 1 114 ? -1.471 -2.515 12.931 1.00 95.44 114 GLN A O 1
ATOM 898 N N . ALA A 1 115 ? -2.954 -2.668 14.604 1.00 96.88 115 ALA A N 1
ATOM 899 C CA . ALA A 1 115 ? -3.776 -3.682 13.947 1.00 96.88 115 ALA A CA 1
ATOM 900 C C . ALA A 1 115 ? -4.433 -3.162 12.653 1.00 96.88 115 ALA A C 1
ATOM 902 O O . ALA A 1 115 ? -4.534 -3.907 11.680 1.00 96.88 115 ALA A O 1
ATOM 903 N N . VAL A 1 116 ? -4.814 -1.878 12.587 1.00 98.06 116 VAL A N 1
ATOM 904 C CA . VAL A 1 116 ? -5.253 -1.248 11.324 1.00 98.06 116 VAL A CA 1
ATOM 905 C C . VAL A 1 116 ? -4.147 -1.287 10.271 1.00 98.06 116 VAL A C 1
ATOM 907 O O . VAL A 1 116 ? -4.420 -1.609 9.118 1.00 98.06 116 VAL A O 1
ATOM 910 N N . VAL A 1 117 ? -2.902 -0.995 10.652 1.00 97.69 117 VAL A N 1
ATOM 911 C CA . VAL A 1 117 ? -1.764 -1.085 9.727 1.00 97.69 117 VAL A CA 1
ATOM 912 C C . VAL A 1 117 ? -1.526 -2.531 9.291 1.00 97.69 117 VAL A C 1
ATOM 914 O O . VAL A 1 117 ? -1.313 -2.766 8.111 1.00 97.69 117 VAL A O 1
ATOM 917 N N . ILE A 1 118 ? -1.636 -3.517 10.186 1.00 97.56 118 ILE A N 1
ATOM 918 C CA . ILE A 1 118 ? -1.568 -4.941 9.804 1.00 97.56 118 ILE A CA 1
ATOM 919 C C . ILE A 1 118 ? -2.654 -5.292 8.776 1.00 97.56 118 ILE A C 1
ATOM 921 O O . ILE A 1 118 ? -2.373 -6.001 7.812 1.00 97.56 118 ILE A O 1
ATOM 925 N N . ALA A 1 119 ? -3.874 -4.766 8.934 1.00 97.88 119 ALA A N 1
ATOM 926 C CA . ALA A 1 119 ? -4.960 -4.993 7.982 1.00 97.88 119 ALA A CA 1
ATOM 927 C C . ALA A 1 119 ? -4.634 -4.481 6.564 1.00 97.88 119 ALA A C 1
ATOM 929 O O . ALA A 1 119 ? -5.077 -5.088 5.592 1.00 97.88 119 ALA A O 1
ATOM 930 N N . GLU A 1 120 ? -3.838 -3.411 6.436 1.00 97.56 120 GLU A N 1
ATOM 931 C CA . GLU A 1 120 ? -3.371 -2.850 5.154 1.00 97.56 120 GLU A CA 1
ATOM 932 C C . GLU A 1 120 ? -2.476 -3.827 4.364 1.00 97.56 120 GLU A C 1
ATOM 934 O O . GLU A 1 120 ? -2.391 -3.743 3.137 1.00 97.56 120 GLU A O 1
ATOM 939 N N . PHE A 1 121 ? -1.827 -4.765 5.061 1.00 97.44 121 PHE A N 1
ATOM 940 C CA . PHE A 1 121 ? -0.923 -5.772 4.499 1.00 97.44 121 PHE A CA 1
ATOM 941 C C . PHE A 1 121 ? -1.479 -7.197 4.614 1.00 97.44 121 PHE A C 1
ATOM 943 O O . PHE A 1 121 ? -0.724 -8.157 4.521 1.00 97.44 121 PHE A O 1
ATOM 950 N N . ALA A 1 122 ? -2.791 -7.370 4.813 1.00 96.31 122 ALA A N 1
ATOM 951 C CA . ALA A 1 122 ? -3.395 -8.693 5.010 1.00 96.31 122 ALA A CA 1
ATOM 952 C C . ALA A 1 122 ? -3.185 -9.668 3.828 1.00 96.31 122 ALA A C 1
ATOM 954 O O . ALA A 1 122 ? -3.324 -10.876 4.005 1.00 96.31 122 ALA A O 1
ATOM 955 N N . ASP A 1 123 ? -2.853 -9.145 2.647 1.00 96.44 123 ASP A N 1
ATOM 956 C CA . ASP A 1 123 ? -2.518 -9.866 1.417 1.00 96.44 123 ASP A CA 1
ATOM 957 C C . ASP A 1 123 ? -1.033 -10.271 1.303 1.00 96.44 123 ASP A C 1
ATOM 959 O O . ASP A 1 123 ? -0.672 -11.015 0.393 1.00 96.44 123 ASP A O 1
ATOM 963 N N . ASP A 1 124 ? -0.178 -9.811 2.220 1.00 96.62 124 ASP A N 1
ATOM 964 C CA . ASP A 1 124 ? 1.268 -10.038 2.226 1.00 96.62 124 ASP A CA 1
ATOM 965 C C . ASP A 1 124 ? 1.718 -10.593 3.598 1.00 96.62 124 ASP A C 1
ATOM 967 O O . ASP A 1 124 ? 2.017 -9.832 4.528 1.00 96.62 124 ASP A O 1
ATOM 971 N N . PRO A 1 125 ? 1.758 -11.931 3.766 1.00 95.94 125 PRO A N 1
ATOM 972 C CA . PRO A 1 125 ? 2.089 -12.551 5.048 1.00 95.94 125 PRO A CA 1
ATOM 973 C C . PRO A 1 125 ? 3.521 -12.241 5.512 1.00 95.94 125 PRO A C 1
ATOM 975 O O . PRO A 1 125 ? 3.769 -12.159 6.718 1.00 95.94 125 PRO A O 1
ATOM 978 N N . ASP A 1 126 ? 4.457 -12.010 4.587 1.00 96.19 126 ASP A N 1
ATOM 979 C CA . ASP A 1 126 ? 5.840 -11.656 4.915 1.00 96.19 126 ASP A CA 1
ATOM 980 C C . ASP A 1 126 ? 5.931 -10.223 5.458 1.00 96.19 126 ASP A C 1
ATOM 982 O O . ASP A 1 126 ? 6.646 -9.961 6.440 1.00 96.19 126 ASP A O 1
ATOM 986 N N . ALA A 1 127 ? 5.168 -9.292 4.876 1.00 96.50 127 ALA A N 1
ATOM 987 C CA . ALA A 1 127 ? 5.018 -7.936 5.397 1.00 96.50 127 ALA A CA 1
ATOM 988 C C . ALA A 1 127 ? 4.376 -7.936 6.792 1.00 96.50 127 ALA A C 1
ATOM 990 O O . ALA A 1 127 ? 4.899 -7.287 7.702 1.00 96.50 127 ALA A O 1
ATOM 991 N N . VAL A 1 128 ? 3.311 -8.720 6.999 1.00 96.62 128 VAL A N 1
ATOM 992 C CA . VAL A 1 128 ? 2.653 -8.877 8.310 1.00 96.62 128 VAL A CA 1
ATOM 993 C C . VAL A 1 128 ? 3.630 -9.412 9.353 1.00 96.62 128 VAL A C 1
ATOM 995 O O . VAL A 1 128 ? 3.786 -8.808 10.415 1.00 96.62 128 VAL A O 1
ATOM 998 N N . ALA A 1 129 ? 4.368 -10.481 9.044 1.00 95.19 129 ALA A N 1
ATOM 999 C CA . ALA A 1 129 ? 5.371 -11.031 9.951 1.00 95.19 129 ALA A CA 1
ATOM 1000 C C . ALA A 1 129 ? 6.475 -10.007 10.276 1.00 95.19 129 ALA A C 1
ATOM 1002 O O . ALA A 1 129 ? 6.970 -9.938 11.404 1.00 95.19 129 ALA A O 1
ATOM 1003 N N . THR A 1 130 ? 6.863 -9.187 9.297 1.00 95.25 130 THR A N 1
ATOM 1004 C CA . THR A 1 130 ? 7.848 -8.112 9.481 1.00 95.25 130 THR A CA 1
ATOM 1005 C C . THR A 1 130 ? 7.331 -7.013 10.405 1.00 95.25 130 THR A C 1
ATOM 1007 O O . THR A 1 130 ? 8.063 -6.580 11.297 1.00 95.25 130 THR A O 1
ATOM 1010 N N . LEU A 1 131 ? 6.069 -6.610 10.252 1.00 95.81 131 LEU A N 1
ATOM 1011 C CA . LEU A 1 131 ? 5.413 -5.644 11.130 1.00 95.81 131 LEU A CA 1
ATOM 1012 C C . LEU A 1 131 ? 5.266 -6.173 12.555 1.00 95.81 131 LEU A C 1
ATOM 1014 O O . LEU A 1 131 ? 5.611 -5.460 13.494 1.00 95.81 131 LEU A O 1
ATOM 1018 N N . ILE A 1 132 ? 4.846 -7.430 12.723 1.00 94.38 132 ILE A N 1
ATOM 1019 C CA . ILE A 1 132 ? 4.741 -8.079 14.037 1.00 94.38 132 ILE A CA 1
ATOM 1020 C C . ILE A 1 132 ? 6.098 -8.062 14.745 1.00 94.38 132 ILE A C 1
ATOM 1022 O O . ILE A 1 132 ? 6.179 -7.622 15.889 1.00 94.38 132 ILE A O 1
ATOM 1026 N N . ARG A 1 133 ? 7.197 -8.430 14.071 1.00 92.25 133 ARG A N 1
ATOM 1027 C CA . ARG A 1 133 ? 8.546 -8.344 14.669 1.00 92.25 133 ARG A CA 1
ATOM 1028 C C . ARG A 1 133 ? 8.930 -6.910 15.049 1.00 92.25 133 ARG A C 1
ATOM 1030 O O . ARG A 1 133 ? 9.586 -6.696 16.069 1.00 92.25 133 ARG A O 1
ATOM 1037 N N . ALA A 1 134 ? 8.510 -5.923 14.259 1.00 92.44 134 ALA A N 1
ATOM 1038 C CA . ALA A 1 134 ? 8.801 -4.517 14.522 1.00 92.44 134 ALA A CA 1
ATOM 1039 C C . ALA A 1 134 ? 8.082 -3.965 15.769 1.00 92.44 134 ALA A C 1
ATOM 1041 O O . ALA A 1 134 ? 8.547 -2.971 16.327 1.00 92.44 134 ALA A O 1
ATOM 1042 N N . THR A 1 135 ? 7.015 -4.615 16.253 1.00 89.00 135 THR A N 1
ATOM 1043 C CA . THR A 1 135 ? 6.309 -4.213 17.491 1.00 89.00 135 THR A CA 1
ATOM 1044 C C . THR A 1 135 ? 7.175 -4.345 18.744 1.00 89.00 135 THR A C 1
ATOM 1046 O O . THR A 1 135 ? 7.031 -3.562 19.676 1.00 89.00 135 THR A O 1
ATOM 1049 N N . SER A 1 136 ? 8.106 -5.305 18.753 1.00 82.31 136 SER A N 1
ATOM 1050 C CA . SER A 1 136 ? 9.018 -5.559 19.877 1.00 82.31 136 SER A CA 1
ATOM 1051 C C . SER A 1 136 ? 10.245 -4.639 19.879 1.00 82.31 136 SER A C 1
ATOM 1053 O O . SER A 1 136 ? 11.038 -4.656 20.818 1.00 82.31 136 SER A O 1
ATOM 1055 N N . THR A 1 137 ? 10.439 -3.848 18.818 1.00 76.38 137 THR A N 1
ATOM 1056 C CA . THR A 1 137 ? 11.552 -2.896 18.711 1.00 76.38 137 THR A CA 1
ATOM 1057 C C . THR A 1 137 ? 11.194 -1.593 19.432 1.00 76.38 137 THR A C 1
ATOM 1059 O O . THR A 1 137 ? 10.027 -1.218 19.501 1.00 76.38 137 THR A O 1
ATOM 1062 N N . SER A 1 138 ? 12.195 -0.885 19.972 1.00 65.50 138 SER A N 1
ATOM 1063 C CA . SER A 1 138 ? 12.032 0.423 20.628 1.00 65.50 138 SER A CA 1
ATOM 1064 C C . SER A 1 138 ? 11.136 1.393 19.841 1.00 65.50 138 SER A C 1
ATOM 1066 O O . SER A 1 138 ? 11.071 1.325 18.611 1.00 65.50 138 SER A O 1
ATOM 1068 N N . ALA A 1 139 ? 10.503 2.330 20.556 1.00 67.38 139 ALA A N 1
ATOM 1069 C CA . ALA A 1 139 ? 9.559 3.311 20.015 1.00 67.38 139 ALA A CA 1
ATOM 1070 C C . ALA A 1 139 ? 9.982 3.873 18.638 1.00 67.38 139 ALA A C 1
ATOM 1072 O O . ALA A 1 139 ? 11.078 4.412 18.490 1.00 67.38 139 ALA A O 1
ATOM 1073 N N . GLY A 1 140 ? 9.101 3.729 17.640 1.00 73.62 140 GLY A N 1
ATOM 1074 C CA . GLY A 1 140 ? 9.297 4.192 16.257 1.00 73.62 140 GLY A CA 1
ATOM 1075 C C . GLY A 1 140 ? 9.638 3.103 15.229 1.00 73.62 140 GLY A C 1
ATOM 1076 O O . GLY A 1 140 ? 9.517 3.348 14.029 1.00 73.62 140 GLY A O 1
ATOM 1077 N N . GLY A 1 141 ? 10.007 1.888 15.659 1.00 87.56 141 GLY A N 1
ATOM 1078 C CA . GLY A 1 141 ? 10.336 0.785 14.742 1.00 87.56 141 GLY A CA 1
ATOM 1079 C C . GLY A 1 141 ? 9.163 0.331 13.864 1.00 87.56 141 GLY A C 1
ATOM 1080 O O . GLY A 1 141 ? 9.348 0.084 12.670 1.00 87.56 141 GLY A O 1
ATOM 1081 N N . PHE A 1 142 ? 7.956 0.264 14.435 1.00 93.12 142 PHE A N 1
ATOM 1082 C CA . PHE A 1 142 ? 6.748 -0.170 13.728 1.00 93.12 142 PHE A CA 1
ATOM 1083 C C . PHE A 1 142 ? 6.359 0.789 12.597 1.00 93.12 142 PHE A C 1
ATOM 1085 O O . PHE A 1 142 ? 6.281 0.364 11.447 1.00 93.12 142 PHE A O 1
ATOM 1092 N N . ASP A 1 143 ? 6.196 2.082 12.894 1.00 92.69 143 ASP A N 1
ATOM 1093 C CA . ASP A 1 143 ? 5.754 3.079 11.908 1.00 92.69 143 ASP A CA 1
ATOM 1094 C C . ASP A 1 143 ? 6.748 3.220 10.753 1.00 92.69 143 ASP A C 1
ATOM 1096 O O . ASP A 1 143 ? 6.356 3.273 9.588 1.00 92.69 143 ASP A O 1
ATOM 1100 N N . HIS A 1 144 ? 8.048 3.207 11.061 1.00 93.12 144 HIS A N 1
ATOM 1101 C CA . HIS A 1 144 ? 9.093 3.221 10.041 1.00 93.12 144 HIS A CA 1
ATOM 1102 C C . HIS A 1 144 ? 9.048 1.967 9.158 1.00 93.12 144 HIS A C 1
ATOM 1104 O O . HIS A 1 144 ? 9.209 2.051 7.941 1.00 93.12 144 HIS A O 1
ATOM 1110 N N . THR A 1 145 ? 8.810 0.796 9.751 1.00 95.69 145 THR A N 1
ATOM 1111 C CA . THR A 1 145 ? 8.682 -0.459 9.001 1.00 95.69 145 THR A CA 1
ATOM 1112 C C . THR A 1 145 ? 7.444 -0.446 8.110 1.00 95.69 145 THR A C 1
ATOM 1114 O O . THR A 1 145 ? 7.545 -0.793 6.937 1.00 95.69 145 THR A O 1
ATOM 1117 N N . ALA A 1 146 ? 6.307 0.022 8.626 1.00 96.12 146 ALA A N 1
ATOM 1118 C CA . ALA A 1 146 ? 5.084 0.187 7.852 1.00 96.12 146 ALA A CA 1
ATOM 1119 C C . ALA A 1 146 ? 5.289 1.131 6.669 1.00 96.12 146 ALA A C 1
ATOM 1121 O O . ALA A 1 146 ? 4.924 0.790 5.547 1.00 96.12 146 ALA A O 1
ATOM 1122 N N . GLN A 1 147 ? 5.933 2.280 6.893 1.00 94.88 147 GLN A N 1
ATOM 1123 C CA . GLN A 1 147 ? 6.198 3.222 5.813 1.00 94.88 147 GLN A CA 1
ATOM 1124 C C . GLN A 1 147 ? 7.109 2.617 4.745 1.00 94.88 147 GLN A C 1
ATOM 1126 O O . GLN A 1 147 ? 6.768 2.660 3.569 1.00 94.88 147 GLN A O 1
ATOM 1131 N N . ARG A 1 148 ? 8.193 1.943 5.146 1.00 94.06 148 ARG A N 1
ATOM 1132 C CA . ARG A 1 148 ? 9.076 1.240 4.204 1.00 94.06 148 ARG A CA 1
ATOM 1133 C C . ARG A 1 148 ? 8.352 0.180 3.375 1.00 94.06 148 ARG A C 1
ATOM 1135 O O . ARG A 1 148 ? 8.686 0.000 2.210 1.00 94.06 148 ARG A O 1
ATOM 1142 N N . LEU A 1 149 ? 7.392 -0.535 3.962 1.00 96.50 149 LEU A N 1
ATOM 1143 C CA . LEU A 1 149 ? 6.590 -1.527 3.243 1.00 96.50 149 LEU A CA 1
ATOM 1144 C C . LEU A 1 149 ? 5.621 -0.869 2.252 1.00 96.50 149 LEU A C 1
ATOM 1146 O O . LEU A 1 149 ? 5.469 -1.368 1.137 1.00 96.50 149 LEU A O 1
ATOM 1150 N N . ARG A 1 150 ? 5.009 0.269 2.612 1.00 95.94 150 ARG A N 1
ATOM 1151 C CA . ARG A 1 150 ? 4.193 1.059 1.673 1.00 95.94 150 ARG A CA 1
ATOM 1152 C C . ARG A 1 150 ? 5.026 1.562 0.502 1.00 95.94 150 ARG A C 1
ATOM 1154 O O . ARG A 1 150 ? 4.602 1.405 -0.639 1.00 95.94 150 ARG A O 1
ATOM 1161 N N . ASP A 1 151 ? 6.208 2.103 0.785 1.00 93.12 151 ASP A N 1
ATOM 1162 C CA . ASP A 1 151 ? 7.132 2.605 -0.233 1.00 93.12 151 ASP A CA 1
ATOM 1163 C C . ASP A 1 151 ? 7.559 1.464 -1.172 1.00 93.12 151 ASP A C 1
ATOM 1165 O O . ASP A 1 151 ? 7.423 1.580 -2.385 1.00 93.12 151 ASP A O 1
ATOM 1169 N N . ALA A 1 152 ? 7.941 0.302 -0.627 1.00 92.62 152 ALA A N 1
ATOM 1170 C CA . ALA A 1 152 ? 8.295 -0.872 -1.427 1.00 92.62 152 ALA A CA 1
ATOM 1171 C C . ALA A 1 152 ? 7.133 -1.373 -2.307 1.00 92.62 152 ALA A C 1
ATOM 1173 O O . ALA A 1 152 ? 7.340 -1.740 -3.467 1.00 92.62 152 ALA A O 1
ATOM 1174 N N . ARG A 1 153 ? 5.897 -1.374 -1.786 1.00 93.44 153 ARG A N 1
ATOM 1175 C CA . ARG A 1 153 ? 4.695 -1.732 -2.554 1.00 93.44 153 ARG A CA 1
ATOM 1176 C C . ARG A 1 153 ? 4.437 -0.723 -3.676 1.00 93.44 153 ARG A C 1
ATOM 1178 O O . ARG A 1 153 ? 4.147 -1.137 -4.799 1.00 93.44 153 ARG A O 1
ATOM 1185 N N . ALA A 1 154 ? 4.567 0.573 -3.399 1.00 91.75 154 ALA A N 1
ATOM 1186 C CA . ALA A 1 154 ? 4.426 1.632 -4.395 1.00 91.75 154 ALA A CA 1
ATOM 1187 C C . ALA A 1 154 ? 5.500 1.526 -5.491 1.00 91.75 154 ALA A C 1
ATOM 1189 O O . ALA A 1 154 ? 5.164 1.564 -6.676 1.00 91.75 154 ALA A O 1
ATOM 1190 N N . ASP A 1 155 ? 6.758 1.290 -5.113 1.00 90.88 155 ASP A N 1
ATOM 1191 C CA . ASP A 1 155 ? 7.877 1.078 -6.034 1.00 90.88 155 ASP A CA 1
ATOM 1192 C C . ASP A 1 155 ? 7.640 -0.139 -6.932 1.00 90.88 155 ASP A C 1
ATOM 1194 O O . ASP A 1 155 ? 7.825 -0.073 -8.150 1.00 90.88 155 ASP A O 1
ATOM 1198 N N . GLN A 1 156 ? 7.185 -1.256 -6.356 1.00 92.31 156 GLN A N 1
ATOM 1199 C CA . GLN A 1 156 ? 6.890 -2.468 -7.114 1.00 92.31 156 GLN A CA 1
ATOM 1200 C C . GLN A 1 156 ? 5.710 -2.263 -8.075 1.00 92.31 156 GLN A C 1
ATOM 1202 O O . GLN A 1 156 ? 5.753 -2.752 -9.205 1.00 92.31 156 GLN A O 1
ATOM 1207 N N . GLN A 1 157 ? 4.676 -1.517 -7.671 1.00 93.06 157 GLN A N 1
ATOM 1208 C CA . GLN A 1 157 ? 3.567 -1.147 -8.554 1.00 93.06 157 GLN A CA 1
ATOM 1209 C C . GLN A 1 157 ? 4.029 -0.233 -9.694 1.00 93.06 157 GLN A C 1
ATOM 1211 O O . GLN A 1 157 ? 3.665 -0.479 -10.842 1.00 93.06 157 GLN A O 1
ATOM 1216 N N . ALA A 1 158 ? 4.847 0.785 -9.409 1.00 92.06 158 ALA A N 1
ATOM 1217 C CA . ALA A 1 158 ? 5.408 1.674 -10.425 1.00 92.06 158 ALA A CA 1
ATOM 1218 C C . ALA A 1 158 ? 6.256 0.894 -11.438 1.00 92.06 158 ALA A C 1
ATOM 1220 O O . ALA A 1 158 ? 6.070 1.036 -12.645 1.00 92.06 158 ALA A O 1
ATOM 1221 N N . ARG A 1 159 ? 7.111 -0.012 -10.951 1.00 94.62 159 ARG A N 1
ATOM 1222 C CA . ARG A 1 159 ? 7.893 -0.921 -11.791 1.00 94.62 159 ARG A CA 1
ATOM 1223 C C . ARG A 1 159 ? 7.000 -1.804 -12.664 1.00 94.62 159 ARG A C 1
ATOM 1225 O O . ARG A 1 159 ? 7.249 -1.926 -13.860 1.00 94.62 159 ARG A O 1
ATOM 1232 N N . ASN A 1 160 ? 5.976 -2.424 -12.077 1.00 95.69 160 ASN A N 1
ATOM 1233 C CA . ASN A 1 160 ? 5.073 -3.325 -12.795 1.00 95.69 160 ASN A CA 1
ATOM 1234 C C . ASN A 1 160 ? 4.291 -2.604 -13.895 1.00 95.69 160 ASN A C 1
ATOM 1236 O O . ASN A 1 160 ? 4.174 -3.163 -14.977 1.00 95.69 160 ASN A O 1
ATOM 1240 N N . ARG A 1 161 ? 3.846 -1.360 -13.669 1.00 95.69 161 ARG A N 1
ATOM 1241 C CA . ARG A 1 161 ? 3.167 -0.553 -14.699 1.00 95.69 161 ARG A CA 1
ATOM 1242 C C . ARG A 1 161 ? 4.011 -0.428 -15.968 1.00 95.69 161 ARG A C 1
ATOM 1244 O O . ARG A 1 161 ? 3.534 -0.769 -17.043 1.00 95.69 161 ARG A O 1
ATOM 1251 N N . VAL A 1 162 ? 5.283 -0.051 -15.835 1.00 95.88 162 VAL A N 1
ATOM 1252 C CA . VAL A 1 162 ? 6.183 0.092 -16.994 1.00 95.88 162 VAL A CA 1
ATOM 1253 C C . VAL A 1 162 ? 6.477 -1.265 -17.647 1.00 95.88 162 VAL A C 1
ATOM 1255 O O . VAL A 1 162 ? 6.550 -1.365 -18.869 1.00 95.88 162 VAL A O 1
ATOM 1258 N N . LEU A 1 163 ? 6.615 -2.342 -16.861 1.00 96.50 163 LEU A N 1
ATOM 1259 C CA . LEU A 1 163 ? 6.757 -3.693 -17.424 1.00 96.50 163 LEU A CA 1
ATOM 1260 C C . LEU A 1 163 ? 5.521 -4.118 -18.221 1.00 96.50 163 LEU A C 1
ATOM 1262 O O . LEU A 1 163 ? 5.665 -4.739 -19.271 1.00 96.50 163 LEU A O 1
ATOM 1266 N N . ASP A 1 164 ? 4.325 -3.812 -17.729 1.00 97.19 164 ASP A N 1
ATOM 1267 C CA . ASP A 1 164 ? 3.075 -4.163 -18.396 1.00 97.19 164 ASP A CA 1
ATOM 1268 C C . ASP A 1 164 ? 2.889 -3.357 -19.684 1.00 97.19 164 ASP A C 1
ATOM 1270 O O . ASP A 1 164 ? 2.527 -3.942 -20.702 1.00 97.19 164 ASP A O 1
ATOM 1274 N N . GLU A 1 165 ? 3.247 -2.071 -19.691 1.00 95.81 165 GLU A N 1
ATOM 1275 C CA . GLU A 1 165 ? 3.299 -1.246 -20.906 1.00 95.81 165 GLU A CA 1
ATOM 1276 C C . GLU A 1 165 ? 4.262 -1.834 -21.953 1.00 95.81 165 GLU A C 1
ATOM 1278 O O . GLU A 1 165 ? 3.899 -1.997 -23.119 1.00 95.81 165 GLU A O 1
ATOM 1283 N N . LEU A 1 166 ? 5.473 -2.236 -21.548 1.00 95.62 166 LEU A N 1
ATOM 1284 C CA . LEU A 1 166 ? 6.434 -2.879 -22.453 1.00 95.62 166 LEU A CA 1
ATOM 1285 C C . LEU A 1 166 ? 5.900 -4.201 -23.024 1.00 95.62 166 LEU A C 1
ATOM 1287 O O . LEU A 1 166 ? 6.058 -4.461 -24.218 1.00 95.62 166 LEU A O 1
ATOM 1291 N N . ARG A 1 167 ? 5.240 -5.024 -22.197 1.00 95.62 167 ARG A N 1
ATOM 1292 C CA . ARG A 1 167 ? 4.620 -6.289 -22.635 1.00 95.62 167 ARG A CA 1
ATOM 1293 C C . ARG A 1 167 ? 3.483 -6.049 -23.621 1.00 95.62 167 ARG A C 1
ATOM 1295 O O . ARG A 1 167 ? 3.401 -6.760 -24.618 1.00 95.62 167 ARG A O 1
ATOM 1302 N N . GLN A 1 168 ? 2.630 -5.060 -23.360 1.00 96.31 168 GLN A N 1
ATOM 1303 C CA . GLN A 1 168 ? 1.524 -4.685 -24.248 1.00 96.31 168 GLN A CA 1
ATOM 1304 C C . GLN A 1 168 ? 2.031 -4.203 -25.611 1.00 96.31 168 GLN A C 1
ATOM 1306 O O . GLN A 1 168 ? 1.436 -4.532 -26.634 1.00 96.31 168 GLN A O 1
ATOM 1311 N N . ASN A 1 169 ? 3.174 -3.515 -25.632 1.00 93.88 169 ASN A N 1
ATOM 1312 C CA . ASN A 1 169 ? 3.845 -3.080 -26.857 1.00 93.88 169 ASN A CA 1
ATOM 1313 C C . ASN A 1 169 ? 4.654 -4.194 -27.553 1.00 93.88 169 ASN A C 1
ATOM 1315 O O . ASN A 1 169 ? 5.322 -3.932 -28.551 1.00 93.88 169 ASN A O 1
ATOM 1319 N N . GLY A 1 170 ? 4.636 -5.431 -27.038 1.00 94.62 170 GLY A N 1
ATOM 1320 C CA . GLY A 1 170 ? 5.371 -6.561 -27.614 1.00 94.62 170 GLY A CA 1
ATOM 1321 C C . GLY A 1 170 ? 6.894 -6.459 -27.475 1.00 94.62 170 GLY A C 1
ATOM 1322 O O . GLY A 1 170 ? 7.626 -7.182 -28.151 1.00 94.62 170 GLY A O 1
ATOM 1323 N N . VAL A 1 171 ? 7.392 -5.578 -26.604 1.00 95.81 171 VAL A N 1
ATOM 1324 C CA . VAL A 1 171 ? 8.828 -5.373 -26.402 1.00 95.81 171 VAL A CA 1
ATOM 1325 C C . VAL A 1 171 ? 9.389 -6.499 -25.540 1.00 95.81 171 VAL A C 1
ATOM 1327 O O . VAL A 1 171 ? 8.898 -6.786 -24.445 1.00 95.81 171 VAL A O 1
ATOM 1330 N N . ARG A 1 172 ? 10.471 -7.131 -26.004 1.00 96.25 172 ARG A N 1
ATOM 1331 C CA . ARG A 1 172 ? 11.170 -8.150 -25.220 1.00 96.25 172 ARG A CA 1
ATOM 1332 C C . ARG A 1 172 ? 11.878 -7.508 -24.029 1.00 96.25 172 ARG A C 1
ATOM 1334 O O . ARG A 1 172 ? 12.806 -6.723 -24.198 1.00 96.25 172 ARG A O 1
ATOM 1341 N N . ILE A 1 173 ? 11.474 -7.881 -22.820 1.00 96.69 173 ILE A N 1
ATOM 1342 C CA . ILE A 1 173 ? 12.103 -7.398 -21.588 1.00 96.69 173 ILE A CA 1
ATOM 1343 C C . ILE A 1 173 ? 13.307 -8.281 -21.258 1.00 96.69 173 ILE A C 1
ATOM 1345 O O . ILE A 1 173 ? 13.175 -9.502 -21.163 1.00 96.69 173 ILE A O 1
ATOM 1349 N N . ILE A 1 174 ? 14.471 -7.669 -21.057 1.00 95.88 174 ILE A N 1
ATOM 1350 C CA . ILE A 1 174 ? 15.691 -8.350 -20.611 1.00 95.88 174 ILE A CA 1
ATOM 1351 C C . ILE A 1 174 ? 16.164 -7.799 -19.261 1.00 95.88 174 ILE A C 1
ATOM 1353 O O . ILE A 1 174 ? 15.746 -6.727 -18.820 1.00 95.88 174 ILE A O 1
ATOM 1357 N N . ASN A 1 175 ? 17.061 -8.531 -18.599 1.00 94.38 175 ASN A N 1
ATOM 1358 C CA . ASN A 1 175 ? 17.797 -7.987 -17.460 1.00 94.38 175 ASN A CA 1
ATOM 1359 C C . ASN A 1 175 ? 18.755 -6.887 -17.923 1.00 94.38 175 ASN A C 1
ATOM 1361 O O . ASN A 1 175 ? 19.168 -6.860 -19.083 1.00 94.38 175 ASN A O 1
ATOM 1365 N N . ARG A 1 176 ? 19.131 -5.998 -16.997 1.00 93.75 176 ARG A N 1
ATOM 1366 C CA . ARG A 1 176 ? 20.136 -4.970 -17.272 1.00 93.75 176 ARG A CA 1
ATOM 1367 C C . ARG A 1 176 ? 21.416 -5.637 -17.795 1.00 93.75 176 ARG A C 1
ATOM 1369 O O . ARG A 1 176 ? 21.991 -6.432 -17.050 1.00 93.75 176 ARG A O 1
ATOM 1376 N N . PRO A 1 177 ? 21.866 -5.305 -19.017 1.00 91.50 177 PRO A N 1
ATOM 1377 C CA . PRO A 1 177 ? 23.070 -5.897 -19.567 1.00 91.50 177 PRO A CA 1
ATOM 1378 C C . PRO A 1 177 ? 24.294 -5.450 -18.770 1.00 91.50 177 PRO A C 1
ATOM 1380 O O . PRO A 1 177 ? 24.421 -4.291 -18.355 1.00 91.50 177 PRO A O 1
ATOM 1383 N N . THR A 1 178 ? 25.183 -6.402 -18.539 1.00 92.06 178 THR A N 1
ATOM 1384 C CA . THR A 1 178 ? 26.530 -6.203 -18.022 1.00 92.06 178 THR A CA 1
ATOM 1385 C C . THR A 1 178 ? 27.474 -5.812 -19.165 1.00 92.06 178 THR A C 1
ATOM 1387 O O . THR A 1 178 ? 27.156 -6.043 -20.329 1.00 92.06 178 THR A O 1
ATOM 1390 N N . PRO A 1 179 ? 28.659 -5.242 -18.879 1.00 86.19 179 PRO A N 1
ATOM 1391 C CA . PRO A 1 179 ? 29.609 -4.850 -19.925 1.00 86.19 179 PRO A CA 1
ATOM 1392 C C . PRO A 1 179 ? 30.106 -5.992 -20.827 1.00 86.19 179 PRO A C 1
ATOM 1394 O O . PRO A 1 179 ? 30.696 -5.721 -21.866 1.00 86.19 179 PRO A O 1
ATOM 1397 N N . THR A 1 180 ? 29.927 -7.250 -20.417 1.00 90.31 180 THR A N 1
ATOM 1398 C CA . THR A 1 180 ? 30.328 -8.439 -21.186 1.00 90.31 180 THR A CA 1
ATOM 1399 C C . THR A 1 180 ? 29.187 -8.986 -22.047 1.00 90.31 180 THR A C 1
ATOM 1401 O O . THR A 1 180 ? 29.433 -9.797 -22.937 1.00 90.31 180 THR A O 1
ATOM 1404 N N . ASP A 1 181 ? 27.947 -8.552 -21.808 1.00 91.19 181 ASP A N 1
ATOM 1405 C CA . ASP A 1 181 ? 26.806 -8.988 -22.605 1.00 91.19 181 ASP A CA 1
ATOM 1406 C C . ASP A 1 181 ? 26.851 -8.358 -24.008 1.00 91.19 181 ASP A C 1
ATOM 1408 O O . ASP A 1 181 ? 27.218 -7.190 -24.147 1.00 91.19 181 ASP A O 1
ATOM 1412 N N . PRO A 1 182 ? 26.419 -9.080 -25.058 1.00 90.88 182 PRO A N 1
ATOM 1413 C CA . PRO A 1 182 ? 26.388 -8.547 -26.423 1.00 90.88 182 PRO A CA 1
ATOM 1414 C C . PRO A 1 182 ? 25.337 -7.441 -26.612 1.00 90.88 182 PRO A C 1
ATOM 1416 O O . PRO A 1 182 ? 25.332 -6.753 -27.631 1.00 90.88 182 PRO A O 1
ATOM 1419 N N . ALA A 1 183 ? 24.428 -7.260 -25.650 1.00 93.81 183 ALA A N 1
ATOM 1420 C CA . ALA A 1 183 ? 23.365 -6.276 -25.743 1.00 93.81 183 ALA A CA 1
ATOM 1421 C C . ALA A 1 183 ? 23.891 -4.848 -25.534 1.00 93.81 183 ALA A C 1
ATOM 1423 O O . ALA A 1 183 ? 24.495 -4.537 -24.508 1.00 93.81 183 ALA A O 1
ATOM 1424 N N . CYS A 1 184 ? 23.585 -3.949 -26.469 1.00 93.12 184 CYS A N 1
ATOM 1425 C CA . CYS A 1 184 ? 24.031 -2.558 -26.435 1.00 93.12 184 CYS A CA 1
ATOM 1426 C C . CYS A 1 184 ? 22.848 -1.583 -26.517 1.00 93.12 184 CYS A C 1
ATOM 1428 O O . CYS A 1 184 ? 21.836 -1.858 -27.164 1.00 93.12 184 CYS A O 1
ATOM 1430 N N . ARG A 1 185 ? 22.963 -0.433 -25.844 1.00 94.12 185 ARG A N 1
ATOM 1431 C CA . ARG A 1 185 ? 21.928 0.615 -25.820 1.00 94.12 185 ARG A CA 1
ATOM 1432 C C . ARG A 1 185 ? 21.772 1.250 -27.193 1.00 94.12 185 ARG A C 1
ATOM 1434 O O . ARG A 1 185 ? 22.771 1.585 -27.820 1.00 94.12 185 ARG A O 1
ATOM 1441 N N . LEU A 1 186 ? 20.531 1.500 -27.614 1.00 93.69 186 LEU A N 1
ATOM 1442 C CA . LEU A 1 186 ? 20.268 2.128 -28.917 1.00 93.69 186 LEU A CA 1
ATOM 1443 C C . LEU A 1 186 ? 20.901 3.517 -29.036 1.00 93.69 186 LEU A C 1
ATOM 1445 O O . LEU A 1 186 ? 21.402 3.874 -30.094 1.00 93.69 186 LEU A O 1
ATOM 1449 N N . SER A 1 187 ? 20.973 4.261 -27.931 1.00 91.31 187 SER A N 1
ATOM 1450 C CA . SER A 1 187 ? 21.616 5.580 -27.870 1.00 91.31 187 SER A CA 1
ATOM 1451 C C . SER A 1 187 ? 23.105 5.574 -28.256 1.00 91.31 187 SER A C 1
ATOM 1453 O O . SER A 1 187 ? 23.632 6.626 -28.629 1.00 91.31 187 SER A O 1
ATOM 1455 N N . LEU A 1 188 ? 23.767 4.410 -28.200 1.00 91.56 188 LEU A N 1
ATOM 1456 C CA . LEU A 1 188 ? 25.178 4.198 -28.543 1.00 91.56 188 LEU A CA 1
ATOM 1457 C C . LEU A 1 188 ? 25.385 3.551 -29.919 1.00 91.56 188 LEU A C 1
ATOM 1459 O O . LEU A 1 188 ? 26.531 3.355 -30.328 1.00 91.56 188 LEU A O 1
ATOM 1463 N N . LEU A 1 189 ? 24.309 3.201 -30.619 1.00 92.50 189 LEU A N 1
ATOM 1464 C CA . LEU A 1 189 ? 24.357 2.497 -31.891 1.00 92.50 189 LEU A CA 1
ATOM 1465 C C . LEU A 1 189 ? 23.893 3.406 -33.031 1.00 92.50 189 LEU A C 1
ATOM 1467 O O . LEU A 1 189 ? 22.957 4.196 -32.884 1.00 92.50 189 LEU A O 1
ATOM 1471 N N . ASP A 1 190 ? 24.516 3.219 -34.187 1.00 91.31 190 ASP A N 1
ATOM 1472 C CA . ASP A 1 190 ? 24.080 3.781 -35.456 1.00 91.31 190 ASP A CA 1
ATOM 1473 C C . ASP A 1 190 ? 23.779 2.645 -36.449 1.00 91.31 190 ASP A C 1
ATOM 1475 O O . ASP A 1 190 ? 24.368 1.560 -36.397 1.00 91.31 190 ASP A O 1
ATOM 1479 N N . HIS A 1 191 ? 22.865 2.904 -37.379 1.00 87.38 191 HIS A N 1
ATOM 1480 C CA . HIS A 1 191 ? 22.602 2.061 -38.543 1.00 87.38 191 HIS A CA 1
ATOM 1481 C C . HIS A 1 191 ? 22.643 2.951 -39.783 1.00 87.38 191 HIS A C 1
ATOM 1483 O O . HIS A 1 191 ? 22.060 4.032 -39.778 1.00 87.38 191 HIS A O 1
ATOM 1489 N N . ASP A 1 192 ? 23.404 2.560 -40.804 1.00 83.88 192 ASP A N 1
ATOM 1490 C CA . ASP A 1 192 ? 23.601 3.362 -42.021 1.00 83.88 192 ASP A CA 1
ATOM 1491 C C . ASP A 1 192 ? 24.007 4.827 -41.760 1.00 83.88 192 ASP A C 1
ATOM 1493 O O . ASP A 1 192 ? 23.593 5.751 -42.459 1.00 83.88 192 ASP A O 1
ATOM 1497 N N . ARG A 1 193 ? 24.861 5.047 -40.746 1.00 80.06 193 ARG A N 1
ATOM 1498 C CA . ARG A 1 193 ? 25.328 6.376 -40.288 1.00 80.06 193 ARG A CA 1
ATOM 1499 C C . ARG A 1 193 ? 24.227 7.279 -39.714 1.00 80.06 193 ARG A C 1
ATOM 1501 O O . ARG A 1 193 ? 24.452 8.479 -39.561 1.00 80.06 193 ARG A O 1
ATOM 1508 N N . ALA A 1 194 ? 23.068 6.721 -39.375 1.00 86.81 194 ALA A N 1
ATOM 1509 C CA . ALA A 1 194 ? 22.001 7.406 -38.661 1.00 86.81 194 ALA A CA 1
ATOM 1510 C C . ALA A 1 194 ? 21.857 6.856 -37.229 1.00 86.81 194 ALA A C 1
ATOM 1512 O O . ALA A 1 194 ? 21.999 5.647 -37.021 1.00 86.81 194 ALA A O 1
ATOM 1513 N N . PRO A 1 195 ? 21.556 7.716 -36.238 1.00 87.50 195 PRO A N 1
ATOM 1514 C CA . PRO A 1 195 ? 21.317 7.278 -34.869 1.00 87.50 195 PRO A CA 1
ATOM 1515 C C . PRO A 1 195 ? 20.061 6.409 -34.785 1.00 87.50 195 PRO A C 1
ATOM 1517 O O . PRO A 1 195 ? 19.022 6.745 -35.354 1.00 87.50 195 PRO A O 1
ATOM 1520 N N . LEU A 1 196 ? 20.141 5.311 -34.035 1.00 88.88 196 LEU A N 1
ATOM 1521 C CA . LEU A 1 196 ? 18.983 4.460 -33.774 1.00 88.88 196 LEU A CA 1
ATOM 1522 C C . LEU A 1 196 ? 18.084 5.080 -32.701 1.00 88.88 196 LEU A C 1
ATOM 1524 O O . LEU A 1 196 ? 18.534 5.391 -31.597 1.00 88.88 196 LEU A O 1
ATOM 1528 N N . THR A 1 197 ? 16.794 5.217 -33.014 1.00 90.44 197 THR A N 1
ATOM 1529 C CA . THR A 1 197 ? 15.753 5.563 -32.036 1.00 90.44 197 THR A CA 1
ATOM 1530 C C . THR A 1 197 ? 14.943 4.321 -31.656 1.00 90.44 197 THR A C 1
ATOM 1532 O O . THR A 1 197 ? 14.911 3.352 -32.425 1.00 90.44 197 THR A O 1
ATOM 1535 N N . PRO A 1 198 ? 14.275 4.313 -30.488 1.00 89.56 198 PRO A N 1
ATOM 1536 C CA . PRO A 1 198 ? 13.388 3.220 -30.100 1.00 89.56 198 PRO A CA 1
ATOM 1537 C C . PRO A 1 198 ? 12.346 2.880 -31.171 1.00 89.56 198 PRO A C 1
ATOM 1539 O O . PRO A 1 198 ? 12.157 1.705 -31.478 1.00 89.56 198 PRO A O 1
ATOM 1542 N N . GLU A 1 199 ? 11.738 3.894 -31.792 1.00 89.00 199 GLU A N 1
ATOM 1543 C CA . GLU A 1 199 ? 10.702 3.745 -32.819 1.00 89.00 199 GLU A CA 1
ATOM 1544 C C . GLU A 1 199 ? 11.273 3.116 -34.096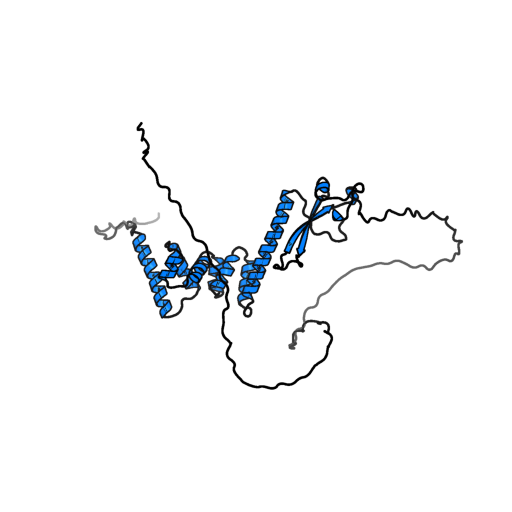 1.00 89.00 199 GLU A C 1
ATOM 1546 O O . GLU A 1 199 ? 10.690 2.179 -34.647 1.00 89.00 199 GLU A O 1
ATOM 1551 N N . GLY A 1 200 ? 12.452 3.579 -34.530 1.00 87.88 200 GLY A N 1
ATOM 1552 C CA . GLY A 1 200 ? 13.145 3.064 -35.715 1.00 87.88 200 GLY A CA 1
ATOM 1553 C C . GLY A 1 200 ? 13.717 1.654 -35.539 1.00 87.88 200 GLY A C 1
ATOM 1554 O O . GLY A 1 200 ? 13.947 0.955 -36.522 1.00 87.88 200 GLY A O 1
ATOM 1555 N N . HIS A 1 201 ? 13.913 1.202 -34.299 1.00 91.88 201 HIS A N 1
ATOM 1556 C CA . HIS A 1 201 ? 14.459 -0.121 -33.995 1.00 91.88 201 HIS A CA 1
ATOM 1557 C C . HIS A 1 201 ? 13.379 -1.188 -33.747 1.00 91.88 201 HIS A C 1
ATOM 1559 O O . HIS A 1 201 ? 13.713 -2.340 -33.488 1.00 91.88 201 HIS A O 1
ATOM 1565 N N . THR A 1 202 ? 12.087 -0.854 -33.811 1.00 92.69 202 THR A N 1
ATOM 1566 C CA . THR A 1 202 ? 10.983 -1.803 -33.536 1.00 92.69 202 THR A CA 1
ATOM 1567 C C . THR A 1 202 ? 10.964 -3.022 -34.463 1.00 92.69 202 THR A C 1
ATOM 1569 O O . THR A 1 202 ? 10.532 -4.097 -34.057 1.00 92.69 202 THR A O 1
ATOM 1572 N N . SER A 1 203 ? 11.467 -2.881 -35.694 1.00 91.12 203 SER A N 1
ATOM 1573 C CA . SER A 1 203 ? 11.518 -3.967 -36.687 1.00 91.12 203 SER A CA 1
ATOM 1574 C C . SER A 1 203 ? 12.715 -4.911 -36.514 1.00 91.12 203 SER A C 1
ATOM 1576 O O . SER A 1 203 ? 12.759 -5.970 -37.139 1.00 91.12 203 SER A O 1
ATOM 1578 N N . CYS A 1 204 ? 13.703 -4.548 -35.690 1.00 93.06 204 CYS A N 1
ATOM 1579 C CA . CYS A 1 204 ? 14.885 -5.376 -35.476 1.00 93.06 204 CYS A CA 1
ATOM 1580 C C . CYS A 1 204 ? 14.550 -6.557 -34.544 1.00 93.06 204 CYS A C 1
ATOM 1582 O O . CYS A 1 204 ? 14.057 -6.326 -33.438 1.00 93.06 204 CYS A O 1
ATOM 1584 N N . PRO A 1 205 ? 14.888 -7.818 -34.889 1.00 92.75 205 PRO A N 1
ATOM 1585 C CA . PRO A 1 205 ? 14.704 -8.967 -33.986 1.00 92.75 205 PRO A CA 1
ATOM 1586 C C . PRO A 1 205 ? 15.458 -8.814 -32.652 1.00 92.75 205 PRO A C 1
ATOM 1588 O O . PRO A 1 205 ? 15.121 -9.418 -31.629 1.00 92.75 205 PRO A O 1
ATOM 1591 N N . GLY A 1 206 ? 16.500 -7.980 -32.655 1.00 93.94 206 GLY A N 1
ATOM 1592 C CA . GLY A 1 206 ? 17.266 -7.613 -31.479 1.00 93.94 206 GLY A CA 1
ATOM 1593 C C . GLY A 1 206 ? 16.577 -6.629 -30.536 1.00 93.94 206 GLY A C 1
ATOM 1594 O O . GLY A 1 206 ? 17.139 -6.410 -29.463 1.00 93.94 206 GLY A O 1
ATOM 1595 N N . HIS A 1 207 ? 15.418 -6.062 -30.896 1.00 95.94 207 HIS A N 1
ATOM 1596 C CA . HIS A 1 207 ? 14.702 -5.061 -30.106 1.00 95.94 207 HIS A CA 1
ATOM 1597 C C . HIS A 1 207 ? 14.294 -5.606 -28.741 1.00 95.94 207 HIS A C 1
ATOM 1599 O O . HIS A 1 207 ? 13.544 -6.577 -28.616 1.00 95.94 207 HIS A O 1
ATOM 1605 N N . ALA A 1 208 ? 14.826 -4.974 -27.704 1.00 96.56 208 ALA A N 1
ATOM 1606 C CA . ALA A 1 208 ? 14.528 -5.293 -26.326 1.00 96.56 208 ALA A CA 1
ATOM 1607 C C . ALA A 1 208 ? 14.612 -4.031 -25.466 1.00 96.56 208 ALA A C 1
ATOM 1609 O O . ALA A 1 208 ? 15.172 -3.017 -25.879 1.00 96.56 208 ALA A O 1
ATOM 1610 N N . ALA A 1 209 ? 14.087 -4.109 -24.250 1.00 97.25 209 ALA A N 1
ATOM 1611 C CA . ALA A 1 209 ? 14.239 -3.068 -23.248 1.00 97.25 209 ALA A CA 1
ATOM 1612 C C . ALA A 1 209 ? 14.566 -3.675 -21.884 1.00 97.25 209 ALA A C 1
ATOM 1614 O O . ALA A 1 209 ? 14.192 -4.809 -21.577 1.00 97.25 209 ALA A O 1
ATOM 1615 N N . TYR A 1 210 ? 15.247 -2.905 -21.048 1.00 95.75 210 TYR A N 1
ATOM 1616 C CA . TYR A 1 210 ? 15.368 -3.179 -19.620 1.00 95.75 210 TYR A CA 1
ATOM 1617 C C . TYR A 1 210 ? 14.990 -1.924 -18.841 1.00 95.75 210 TYR A C 1
ATOM 1619 O O . TYR A 1 210 ? 15.007 -0.817 -19.374 1.00 95.75 210 TYR A O 1
ATOM 1627 N N . LEU A 1 211 ? 14.631 -2.091 -17.572 1.00 95.75 211 LEU A N 1
ATOM 1628 C CA . LEU A 1 211 ? 14.272 -0.960 -16.727 1.00 95.75 211 LEU A CA 1
ATOM 1629 C C . LEU A 1 211 ? 15.502 -0.346 -16.071 1.00 95.75 211 LEU A C 1
ATOM 1631 O O . LEU A 1 211 ? 16.333 -1.054 -15.493 1.00 95.75 211 LEU A O 1
ATOM 1635 N N . ILE A 1 212 ? 15.552 0.979 -16.092 1.00 93.06 212 ILE A N 1
ATOM 1636 C CA . ILE A 1 212 ? 16.424 1.776 -15.240 1.00 93.06 212 ILE A CA 1
ATOM 1637 C C . ILE A 1 212 ? 15.591 2.506 -14.190 1.00 93.06 212 ILE A C 1
ATOM 1639 O O . ILE A 1 212 ? 14.408 2.781 -14.387 1.00 93.06 212 ILE A O 1
ATOM 1643 N N . GLN A 1 213 ? 16.231 2.785 -13.061 1.00 91.69 213 GLN A N 1
ATOM 1644 C CA . GLN A 1 213 ? 15.705 3.681 -12.043 1.00 91.69 213 GLN A CA 1
ATOM 1645 C C . GLN A 1 213 ? 16.303 5.055 -12.297 1.00 91.69 213 GLN A C 1
ATOM 1647 O O . GLN A 1 213 ? 17.529 5.194 -12.321 1.00 91.69 213 GLN A O 1
ATOM 1652 N N . ASP A 1 214 ? 15.435 6.032 -12.491 1.00 86.44 214 ASP A N 1
ATOM 1653 C CA . ASP A 1 214 ? 15.781 7.436 -12.460 1.00 86.44 214 ASP A CA 1
ATOM 1654 C C . ASP A 1 214 ? 15.390 8.015 -11.101 1.00 86.44 214 ASP A C 1
ATOM 1656 O O . ASP A 1 214 ? 14.326 7.718 -10.546 1.00 86.44 214 ASP A O 1
ATOM 1660 N N . TYR A 1 215 ? 16.300 8.805 -10.554 1.00 82.56 215 TYR A N 1
ATOM 1661 C CA . TYR A 1 215 ? 16.161 9.416 -9.247 1.00 82.56 215 TYR A CA 1
ATOM 1662 C C . TYR A 1 215 ? 16.093 10.915 -9.476 1.00 82.56 215 TYR A C 1
ATOM 1664 O O . TYR A 1 215 ? 17.117 11.536 -9.772 1.00 82.56 215 TYR A O 1
ATOM 1672 N N . ASP A 1 216 ? 14.910 11.510 -9.316 1.00 69.81 216 ASP A N 1
ATOM 1673 C CA . ASP A 1 216 ? 14.819 12.966 -9.322 1.00 69.81 216 ASP A CA 1
ATOM 1674 C C . ASP A 1 216 ? 15.431 13.506 -8.025 1.00 69.81 216 ASP A C 1
ATOM 1676 O O . ASP A 1 216 ? 14.794 13.613 -6.978 1.00 69.81 216 ASP A O 1
ATOM 1680 N N . ILE A 1 217 ? 16.725 13.798 -8.104 1.00 66.50 217 ILE A N 1
ATOM 1681 C CA . ILE A 1 217 ? 17.508 14.431 -7.041 1.00 66.50 217 ILE A CA 1
ATOM 1682 C C . ILE A 1 217 ? 17.479 15.963 -7.140 1.00 66.50 217 ILE A C 1
ATOM 1684 O O . ILE A 1 217 ? 18.125 16.635 -6.337 1.00 66.50 217 ILE A O 1
ATOM 1688 N N . THR A 1 218 ? 16.790 16.518 -8.144 1.00 66.62 218 THR A N 1
ATOM 1689 C CA . THR A 1 218 ? 16.812 17.950 -8.484 1.00 66.62 218 THR A CA 1
ATOM 1690 C C . THR A 1 218 ? 15.538 18.694 -8.092 1.00 66.62 218 THR A C 1
ATOM 1692 O O . THR A 1 218 ? 15.575 19.914 -7.919 1.00 66.62 218 THR A O 1
ATOM 1695 N N . GLY A 1 219 ? 14.426 17.983 -7.905 1.00 59.91 219 GLY A N 1
ATOM 1696 C CA . GLY A 1 219 ? 13.177 18.552 -7.418 1.00 59.91 219 GLY A CA 1
ATOM 1697 C C . GLY A 1 219 ? 13.210 18.904 -5.926 1.00 59.91 219 GLY A C 1
ATOM 1698 O O . GLY A 1 219 ? 13.795 18.203 -5.106 1.00 59.91 219 GLY A O 1
ATOM 1699 N N . SER A 1 220 ? 12.487 19.958 -5.532 1.00 60.97 220 SER A N 1
ATOM 1700 C CA . SER A 1 220 ? 12.166 20.247 -4.121 1.00 60.97 220 SER A CA 1
ATOM 1701 C C . SER A 1 220 ? 11.083 19.312 -3.545 1.00 60.97 220 SER A C 1
ATOM 1703 O O . SER A 1 220 ? 10.472 19.631 -2.524 1.00 60.97 220 SER A O 1
ATOM 1705 N N . GLY A 1 221 ? 10.765 18.224 -4.254 1.00 63.59 221 GLY A N 1
ATOM 1706 C CA . GLY A 1 221 ? 9.735 17.250 -3.911 1.00 63.59 221 GLY A CA 1
ATOM 1707 C C . GLY A 1 221 ? 10.277 16.071 -3.096 1.00 63.59 221 GLY A C 1
ATOM 1708 O O . GLY A 1 221 ? 11.478 15.991 -2.834 1.00 63.59 221 GLY A O 1
ATOM 1709 N N . PRO A 1 222 ? 9.400 15.149 -2.662 1.00 62.41 222 PRO A N 1
ATOM 1710 C CA . PRO A 1 222 ? 9.840 13.904 -2.044 1.00 62.41 222 PRO A CA 1
ATOM 1711 C C . PRO A 1 222 ? 10.697 13.100 -3.029 1.00 62.41 222 PRO A C 1
ATOM 1713 O O . PRO A 1 222 ? 10.429 13.100 -4.228 1.00 62.41 222 PRO A O 1
ATOM 1716 N N . PHE A 1 223 ? 11.702 12.392 -2.511 1.00 67.31 223 PHE A N 1
ATOM 1717 C CA . PHE A 1 223 ? 12.510 11.463 -3.299 1.00 67.31 223 PHE A CA 1
ATOM 1718 C C . PHE A 1 223 ? 11.595 10.392 -3.906 1.00 67.31 223 PHE A C 1
ATOM 1720 O O . PHE A 1 223 ? 11.007 9.597 -3.173 1.00 67.31 223 PHE A O 1
ATOM 1727 N N . GLN A 1 224 ? 11.442 10.399 -5.229 1.00 69.56 224 GLN A N 1
ATOM 1728 C CA . GLN A 1 224 ? 10.608 9.448 -5.961 1.00 69.56 224 GLN A CA 1
ATOM 1729 C C . GLN A 1 224 ? 11.466 8.681 -6.962 1.00 69.56 224 GLN A C 1
ATOM 1731 O O . GLN A 1 224 ? 12.220 9.273 -7.736 1.00 69.56 224 GLN A O 1
ATOM 1736 N N . VAL A 1 225 ? 11.348 7.353 -6.940 1.00 81.56 225 VAL A N 1
ATOM 1737 C CA . VAL A 1 225 ? 11.988 6.479 -7.924 1.00 81.56 225 VAL A CA 1
ATOM 1738 C C . VAL A 1 225 ? 11.081 6.400 -9.146 1.00 81.56 225 VAL A C 1
ATOM 1740 O O . VAL A 1 225 ? 9.961 5.897 -9.065 1.00 81.56 225 VAL A O 1
ATOM 1743 N N . THR A 1 226 ? 11.567 6.880 -10.288 1.00 87.94 226 THR A N 1
ATOM 1744 C CA . THR A 1 226 ? 10.871 6.739 -11.572 1.00 87.94 226 THR A CA 1
ATOM 1745 C C . THR A 1 226 ? 11.488 5.582 -12.343 1.00 87.94 226 THR A C 1
ATOM 1747 O O . THR A 1 226 ? 12.705 5.490 -12.470 1.00 87.94 226 THR A O 1
ATOM 1750 N N . TYR A 1 227 ? 10.664 4.675 -12.862 1.00 93.06 227 TYR A N 1
ATOM 1751 C CA . TYR A 1 227 ? 11.143 3.602 -13.731 1.00 93.06 227 TYR A CA 1
ATOM 1752 C C . TYR A 1 227 ? 11.017 4.039 -15.186 1.00 93.06 227 TYR A C 1
ATOM 1754 O O . TYR A 1 227 ? 9.927 4.394 -15.627 1.00 93.06 227 TYR A O 1
ATOM 1762 N N . LEU A 1 228 ? 12.122 3.995 -15.929 1.00 93.31 228 LEU A N 1
ATOM 1763 C CA . LEU A 1 228 ? 12.149 4.317 -17.354 1.00 93.31 228 LEU A CA 1
ATOM 1764 C C . LEU A 1 228 ? 12.638 3.104 -18.156 1.00 93.31 228 LEU A C 1
ATOM 1766 O O . LEU A 1 228 ? 13.562 2.407 -17.714 1.00 93.31 228 LEU A O 1
ATOM 1770 N N . PRO A 1 229 ? 12.038 2.819 -19.323 1.00 95.00 229 PRO A N 1
ATOM 1771 C CA . PRO A 1 229 ? 12.553 1.805 -20.225 1.00 95.00 229 PRO A CA 1
ATOM 1772 C C . PRO A 1 229 ? 13.786 2.332 -20.966 1.00 95.00 229 PRO A C 1
ATOM 1774 O O . PRO A 1 229 ? 13.730 3.349 -21.652 1.00 95.00 229 PRO A O 1
ATOM 1777 N N . GLU A 1 230 ? 14.896 1.605 -20.879 1.00 95.44 230 GLU A N 1
ATOM 1778 C CA . GLU A 1 230 ? 16.050 1.805 -21.752 1.00 95.44 230 GLU A CA 1
ATOM 1779 C C . GLU A 1 230 ? 16.020 0.740 -22.852 1.00 95.44 230 GLU A C 1
ATOM 1781 O O . GLU A 1 230 ? 16.108 -0.463 -22.582 1.00 95.44 230 GLU A O 1
ATOM 1786 N N . TYR A 1 231 ? 15.915 1.190 -24.101 1.00 96.19 231 TYR A N 1
ATOM 1787 C CA . TYR A 1 231 ? 15.884 0.314 -25.266 1.00 96.19 231 TYR A CA 1
ATOM 1788 C C . TYR A 1 231 ? 17.292 -0.097 -25.703 1.00 96.19 231 TYR A C 1
ATOM 1790 O O . TYR A 1 231 ? 18.243 0.693 -25.704 1.00 96.19 231 TYR A O 1
ATOM 1798 N N . VAL A 1 232 ? 17.418 -1.353 -26.115 1.00 96.31 232 VAL A N 1
ATOM 1799 C CA . VAL A 1 232 ? 18.675 -1.981 -26.516 1.00 96.31 232 VAL A CA 1
ATOM 1800 C C . VAL A 1 232 ? 18.492 -2.834 -27.766 1.00 96.31 232 VAL A C 1
ATOM 1802 O O . VAL A 1 232 ? 17.395 -3.302 -28.083 1.00 96.31 232 VAL A O 1
ATOM 1805 N N . CYS A 1 233 ? 19.609 -3.096 -28.437 1.00 96.19 233 CYS A N 1
ATOM 1806 C CA . CYS A 1 233 ? 19.730 -4.188 -29.383 1.00 96.19 233 CYS A CA 1
ATOM 1807 C C . CYS A 1 233 ? 20.529 -5.324 -28.747 1.00 96.19 233 CYS A C 1
ATOM 1809 O O . CYS A 1 233 ? 21.642 -5.107 -28.278 1.00 96.19 233 CYS A O 1
ATOM 1811 N N . THR A 1 234 ? 19.978 -6.538 -28.725 1.00 96.00 234 THR A N 1
ATOM 1812 C CA . THR A 1 234 ? 20.654 -7.675 -28.067 1.00 96.00 234 THR A CA 1
ATOM 1813 C C . THR A 1 234 ? 21.898 -8.199 -28.777 1.00 96.00 234 THR A C 1
ATOM 1815 O O . THR A 1 234 ? 22.736 -8.790 -28.109 1.00 96.00 234 THR A O 1
ATOM 1818 N N . HIS A 1 235 ? 22.008 -8.008 -30.094 1.00 94.31 235 HIS A N 1
ATOM 1819 C CA . HIS A 1 235 ? 23.154 -8.451 -30.895 1.00 94.31 235 HIS A CA 1
ATOM 1820 C C . HIS A 1 235 ? 23.408 -7.442 -32.028 1.00 94.31 235 HIS A C 1
ATOM 1822 O O . HIS A 1 235 ? 23.058 -7.718 -33.174 1.00 94.31 235 HIS A O 1
ATOM 1828 N N . PRO A 1 236 ? 23.954 -6.252 -31.728 1.00 92.69 236 PRO A N 1
ATOM 1829 C CA . PRO A 1 236 ? 24.088 -5.172 -32.702 1.00 92.69 236 PRO A CA 1
ATOM 1830 C C . PRO A 1 236 ? 24.875 -5.595 -33.946 1.00 92.69 236 PRO A C 1
ATOM 1832 O O . PRO A 1 236 ? 24.387 -5.396 -35.056 1.00 92.69 236 PRO A O 1
ATOM 1835 N N . ASP A 1 237 ? 26.009 -6.278 -33.767 1.00 91.12 237 ASP A N 1
ATOM 1836 C CA . ASP A 1 237 ? 26.866 -6.721 -34.874 1.00 91.12 237 ASP A CA 1
ATOM 1837 C C . ASP A 1 237 ? 26.148 -7.701 -35.817 1.00 91.12 237 ASP A C 1
ATOM 1839 O O . ASP A 1 237 ? 26.321 -7.646 -37.033 1.00 91.12 237 ASP A O 1
ATOM 1843 N N . ALA A 1 238 ? 25.288 -8.571 -35.273 1.00 92.50 238 ALA A N 1
ATOM 1844 C CA . ALA A 1 238 ? 24.525 -9.545 -36.057 1.00 92.50 238 ALA A CA 1
ATOM 1845 C C . ALA A 1 238 ? 23.411 -8.897 -36.895 1.00 92.50 238 ALA A C 1
ATOM 1847 O O . ALA A 1 238 ? 23.020 -9.446 -37.923 1.00 92.50 238 ALA A O 1
ATOM 1848 N N . TYR A 1 239 ? 22.906 -7.736 -36.466 1.00 91.06 239 TYR A N 1
ATOM 1849 C CA . TYR A 1 239 ? 21.845 -6.989 -37.150 1.00 91.06 239 TYR A CA 1
ATOM 1850 C C . TYR A 1 239 ? 22.373 -5.762 -37.915 1.00 91.06 239 TYR A C 1
ATOM 1852 O O . TYR A 1 239 ? 21.591 -4.932 -38.372 1.00 91.06 239 TYR A O 1
ATOM 1860 N N . GLY A 1 240 ? 23.697 -5.649 -38.081 1.00 89.81 240 GLY A N 1
ATOM 1861 C CA . GLY A 1 240 ? 24.326 -4.580 -38.860 1.00 89.81 240 GLY A CA 1
ATOM 1862 C C . GLY A 1 240 ? 24.298 -3.209 -38.179 1.00 89.81 240 GLY A C 1
ATOM 1863 O O . GLY A 1 240 ? 24.319 -2.181 -38.857 1.00 89.81 240 GLY A O 1
ATOM 1864 N N . HIS A 1 241 ? 24.218 -3.162 -36.851 1.00 92.44 241 HIS A N 1
ATOM 1865 C CA . HIS A 1 241 ? 24.387 -1.928 -36.091 1.00 92.44 241 HIS A CA 1
ATOM 1866 C C . HIS A 1 241 ? 25.849 -1.757 -35.706 1.00 92.44 241 HIS A C 1
ATOM 1868 O O . HIS A 1 241 ? 26.496 -2.697 -35.253 1.00 92.44 241 HIS A O 1
ATOM 1874 N N . ILE A 1 242 ? 26.353 -0.539 -35.855 1.00 90.88 242 ILE A N 1
ATOM 1875 C CA . ILE A 1 242 ? 27.717 -0.186 -35.474 1.00 90.88 242 ILE A CA 1
ATOM 1876 C C . ILE A 1 242 ? 27.684 0.684 -34.228 1.00 90.88 242 ILE A C 1
ATOM 1878 O O . ILE A 1 242 ? 26.810 1.534 -34.060 1.00 90.88 242 ILE A O 1
ATOM 1882 N N . HIS A 1 243 ? 28.652 0.489 -33.340 1.00 90.00 243 HIS A N 1
ATOM 1883 C CA . HIS A 1 243 ? 28.808 1.379 -32.200 1.00 90.00 243 HIS A CA 1
ATOM 1884 C C . HIS A 1 243 ? 29.230 2.770 -32.697 1.00 90.00 243 HIS A C 1
ATOM 1886 O O . HIS A 1 243 ? 30.205 2.888 -33.437 1.00 90.00 243 HIS A O 1
ATOM 1892 N N . ARG A 1 244 ? 28.541 3.834 -32.270 1.00 87.81 244 ARG A N 1
ATOM 1893 C CA . ARG A 1 244 ? 28.784 5.219 -32.727 1.00 87.81 244 ARG A CA 1
ATOM 1894 C C . ARG A 1 244 ? 30.228 5.678 -32.513 1.00 87.81 244 ARG A C 1
ATOM 1896 O O . ARG A 1 244 ? 30.761 6.482 -33.268 1.00 87.81 244 ARG A O 1
ATOM 1903 N N . TYR A 1 245 ? 30.861 5.161 -31.463 1.00 85.81 245 TYR A N 1
ATOM 1904 C CA . TYR A 1 245 ? 32.248 5.468 -31.106 1.00 85.81 245 TYR A CA 1
ATOM 1905 C C . TYR A 1 245 ? 33.246 4.399 -31.566 1.00 85.81 245 TYR A C 1
ATOM 1907 O O . TYR A 1 245 ? 34.379 4.388 -31.088 1.00 85.81 245 TYR A O 1
ATOM 1915 N N . ALA A 1 246 ? 32.840 3.469 -32.437 1.00 79.69 246 ALA A N 1
ATOM 1916 C CA . ALA A 1 246 ? 33.771 2.517 -33.024 1.00 79.69 246 ALA A CA 1
ATOM 1917 C C . ALA A 1 246 ? 34.825 3.291 -33.823 1.00 79.69 246 ALA A C 1
ATOM 1919 O O . ALA A 1 246 ? 34.513 3.996 -34.783 1.00 79.69 246 ALA A O 1
ATOM 1920 N N . THR A 1 247 ? 36.087 3.171 -33.420 1.00 70.06 247 THR A N 1
ATOM 1921 C CA . THR A 1 247 ? 37.192 3.646 -34.246 1.00 70.06 247 THR A CA 1
ATOM 1922 C C . THR A 1 247 ? 37.196 2.832 -35.535 1.00 70.06 247 THR A C 1
ATOM 1924 O O . THR A 1 247 ? 37.169 1.599 -35.444 1.00 70.06 247 THR A O 1
ATOM 1927 N N . PRO A 1 248 ? 37.234 3.467 -36.723 1.00 59.66 248 PRO A N 1
ATOM 1928 C CA . PRO A 1 248 ? 37.419 2.721 -37.957 1.00 59.66 248 PRO A CA 1
ATOM 1929 C C . PRO A 1 248 ? 38.693 1.899 -37.803 1.00 59.66 248 PRO A C 1
ATOM 1931 O O . PRO A 1 248 ? 39.682 2.401 -37.263 1.00 59.66 248 PRO A O 1
ATOM 1934 N N . ALA A 1 249 ? 38.661 0.638 -38.231 1.00 57.53 249 ALA A N 1
ATOM 1935 C CA . ALA A 1 249 ? 39.870 -0.161 -38.283 1.00 57.53 249 ALA A CA 1
ATOM 1936 C C . ALA A 1 249 ? 40.877 0.611 -39.142 1.00 57.53 249 ALA A C 1
ATOM 1938 O O . ALA A 1 249 ? 40.707 0.732 -40.356 1.00 57.53 249 ALA A O 1
ATOM 1939 N N . THR A 1 250 ? 41.893 1.202 -38.513 1.00 46.00 250 THR A N 1
ATOM 1940 C CA . THR A 1 250 ? 43.079 1.627 -39.234 1.00 46.00 250 THR A CA 1
ATOM 1941 C C . THR A 1 250 ? 43.643 0.350 -39.806 1.00 46.00 250 THR A C 1
ATOM 1943 O O . THR A 1 250 ? 44.108 -0.513 -39.058 1.00 46.00 250 THR A O 1
ATOM 1946 N N . ASP A 1 251 ? 43.533 0.216 -41.124 1.00 48.81 251 ASP A N 1
ATOM 1947 C CA . ASP A 1 251 ? 44.145 -0.841 -41.911 1.00 48.81 251 ASP A CA 1
ATOM 1948 C C . ASP A 1 251 ? 45.665 -0.709 -41.771 1.00 48.81 251 ASP A C 1
ATOM 1950 O O . ASP A 1 251 ? 46.383 -0.169 -42.605 1.00 48.81 251 ASP A O 1
ATOM 1954 N N . THR A 1 252 ? 46.154 -1.126 -40.610 1.00 47.66 252 THR A N 1
ATOM 1955 C CA . THR A 1 252 ? 47.560 -1.326 -40.322 1.00 47.66 252 THR A CA 1
ATOM 1956 C C . THR A 1 252 ? 47.773 -2.812 -40.507 1.00 47.66 252 THR A C 1
ATOM 1958 O O . THR A 1 252 ? 48.122 -3.537 -39.580 1.00 47.66 252 THR A O 1
ATOM 1961 N N . SER A 1 253 ? 47.503 -3.279 -41.726 1.00 40.62 253 SER A N 1
ATOM 1962 C CA . SER A 1 253 ? 48.147 -4.475 -42.238 1.00 40.62 253 SER A CA 1
ATOM 1963 C C . SER A 1 253 ? 49.644 -4.299 -41.964 1.00 40.62 253 SER A C 1
ATOM 1965 O O . SER A 1 253 ? 50.248 -3.374 -42.518 1.00 40.62 253 SER A O 1
ATOM 1967 N N . PRO A 1 254 ? 50.279 -5.098 -41.086 1.00 48.00 254 PRO A N 1
ATOM 1968 C CA . PRO A 1 254 ? 51.720 -5.060 -41.012 1.00 48.00 254 PRO A CA 1
ATOM 1969 C C . PRO A 1 254 ? 52.187 -5.597 -42.359 1.00 48.00 254 PRO A C 1
ATOM 1971 O O . PRO A 1 254 ? 52.011 -6.779 -42.662 1.00 48.00 254 PRO A O 1
ATOM 1974 N N . THR A 1 255 ? 52.742 -4.719 -43.195 1.00 45.78 255 THR A N 1
ATOM 1975 C CA . THR A 1 255 ? 53.562 -5.130 -44.330 1.00 45.78 255 THR A CA 1
ATOM 1976 C C . THR A 1 255 ? 54.498 -6.205 -43.809 1.00 45.78 255 THR A C 1
ATOM 1978 O O . THR A 1 255 ? 55.355 -5.942 -42.964 1.00 45.78 255 THR A O 1
ATOM 1981 N N . ARG A 1 256 ? 54.270 -7.438 -44.269 1.00 47.22 256 ARG A N 1
ATOM 1982 C CA . ARG A 1 256 ? 55.086 -8.609 -43.976 1.00 47.22 256 ARG A CA 1
ATOM 1983 C C . ARG A 1 256 ? 56.500 -8.317 -44.465 1.00 47.22 256 ARG A C 1
ATOM 1985 O O . ARG A 1 256 ? 56.832 -8.596 -45.615 1.00 47.22 256 ARG A O 1
ATOM 1992 N N . ALA A 1 257 ? 57.322 -7.730 -43.600 1.00 44.06 257 ALA A N 1
ATOM 1993 C CA . ALA A 1 257 ? 58.756 -7.673 -43.792 1.00 44.06 257 ALA A CA 1
ATOM 1994 C C . ALA A 1 257 ? 59.268 -9.118 -43.825 1.00 44.06 257 ALA A C 1
ATOM 1996 O O . ALA A 1 257 ? 58.916 -9.943 -42.980 1.00 44.06 257 ALA A O 1
ATOM 1997 N N . ALA A 1 258 ? 60.023 -9.420 -44.876 1.00 45.59 258 ALA A N 1
ATOM 1998 C CA . ALA A 1 258 ? 60.530 -10.741 -45.206 1.00 45.59 258 ALA A CA 1
ATOM 1999 C C . ALA A 1 258 ? 61.228 -11.432 -44.014 1.00 45.59 258 ALA A C 1
ATOM 2001 O O . ALA A 1 258 ? 61.908 -10.764 -43.228 1.00 45.59 258 ALA A O 1
ATOM 2002 N N . PRO A 1 259 ? 61.115 -12.769 -43.886 1.00 44.34 259 PRO A N 1
ATOM 2003 C CA . PRO A 1 259 ? 61.796 -13.503 -42.829 1.00 44.34 259 PRO A CA 1
ATOM 2004 C C . PRO A 1 259 ? 63.314 -13.418 -43.029 1.00 44.34 259 PRO A C 1
ATOM 2006 O O . PRO A 1 259 ? 63.848 -13.873 -44.040 1.00 44.34 259 PRO A O 1
ATOM 2009 N N . ARG A 1 260 ? 64.023 -12.850 -42.048 1.00 41.47 260 ARG A N 1
ATOM 2010 C CA . ARG A 1 260 ? 65.474 -13.021 -41.927 1.00 41.47 260 ARG A CA 1
ATOM 2011 C C . ARG A 1 260 ? 65.729 -14.379 -41.279 1.00 41.47 260 ARG A C 1
ATOM 2013 O O . ARG A 1 260 ? 65.286 -14.642 -40.166 1.00 41.47 260 ARG A O 1
ATOM 2020 N N . THR A 1 261 ? 66.425 -15.231 -42.017 1.00 39.12 261 THR A N 1
ATOM 2021 C CA . THR A 1 261 ? 66.974 -16.527 -41.606 1.00 39.12 261 THR A CA 1
ATOM 2022 C C . THR A 1 261 ? 67.758 -16.443 -40.290 1.00 39.12 261 THR A C 1
ATOM 2024 O O . THR A 1 261 ? 68.688 -15.636 -40.214 1.00 39.12 261 THR A O 1
ATOM 2027 N N . PRO A 1 262 ? 67.487 -17.302 -39.292 1.00 45.59 262 PRO A N 1
ATOM 2028 C CA . PRO A 1 262 ? 68.460 -17.611 -38.257 1.00 45.59 262 PRO A CA 1
ATOM 2029 C C . PRO A 1 262 ? 69.407 -18.718 -38.744 1.00 45.59 262 PRO A C 1
ATOM 2031 O O . PRO A 1 262 ? 68.988 -19.827 -39.076 1.00 45.59 262 PRO A O 1
ATOM 2034 N N . THR A 1 263 ? 70.699 -18.393 -38.792 1.00 37.28 263 THR A N 1
ATOM 2035 C CA . THR A 1 263 ? 71.794 -19.355 -38.942 1.00 37.28 263 THR A CA 1
ATOM 2036 C C . THR A 1 263 ? 71.848 -20.266 -37.720 1.00 37.28 263 THR A C 1
ATOM 2038 O O . THR A 1 263 ? 71.770 -19.808 -36.581 1.00 37.28 263 THR A O 1
ATOM 2041 N N . ALA A 1 264 ? 71.988 -21.561 -37.987 1.00 35.44 264 ALA A N 1
ATOM 2042 C CA . ALA A 1 264 ? 72.130 -22.628 -37.014 1.00 35.44 264 ALA A CA 1
ATOM 2043 C C . ALA A 1 264 ? 73.371 -22.468 -36.118 1.00 35.44 264 ALA A C 1
ATOM 2045 O O . ALA A 1 264 ? 74.464 -22.174 -36.601 1.00 35.44 264 ALA A O 1
ATOM 2046 N N . ALA A 1 265 ? 73.213 -22.788 -34.833 1.00 36.56 265 ALA A N 1
ATOM 2047 C CA . ALA A 1 265 ? 74.284 -23.326 -34.005 1.00 36.56 265 ALA A CA 1
ATOM 2048 C C . ALA A 1 265 ? 73.710 -24.454 -33.136 1.00 36.56 265 ALA A C 1
ATOM 2050 O O . ALA A 1 265 ? 72.880 -24.249 -32.254 1.00 36.56 265 ALA A O 1
ATOM 2051 N N . THR A 1 266 ? 74.143 -25.657 -33.484 1.00 32.66 266 THR A N 1
ATOM 2052 C CA . THR A 1 266 ? 73.899 -26.954 -32.859 1.00 32.66 266 THR A CA 1
ATOM 2053 C C . THR A 1 266 ? 74.614 -27.066 -31.514 1.00 32.66 266 THR A C 1
ATOM 2055 O O . THR A 1 266 ? 75.826 -26.877 -31.483 1.00 32.66 266 THR A O 1
ATOM 2058 N N . THR A 1 267 ? 73.935 -27.505 -30.447 1.00 36.31 267 THR A N 1
ATOM 2059 C CA . THR A 1 267 ? 74.427 -28.619 -29.605 1.00 36.31 267 THR A CA 1
ATOM 2060 C C . THR A 1 267 ? 73.295 -29.266 -28.795 1.00 36.31 267 THR A C 1
ATOM 2062 O O . THR A 1 267 ? 72.363 -28.606 -28.349 1.00 36.31 267 THR A O 1
ATOM 2065 N N . THR A 1 268 ? 73.391 -30.590 -28.706 1.00 38.09 268 THR A N 1
ATOM 2066 C CA . THR A 1 268 ? 72.396 -31.622 -28.364 1.00 38.09 268 THR A CA 1
ATOM 2067 C C . THR A 1 268 ? 72.341 -31.922 -26.836 1.00 38.09 268 THR A C 1
ATOM 2069 O O . THR A 1 268 ? 72.903 -31.140 -26.074 1.00 38.09 268 THR A O 1
ATOM 2072 N N . PRO A 1 269 ? 71.636 -32.962 -26.320 1.00 49.97 269 PRO A N 1
ATOM 2073 C CA . PRO A 1 269 ? 70.583 -32.795 -25.315 1.00 49.97 269 PRO A CA 1
ATOM 2074 C C . PRO A 1 269 ? 70.901 -33.476 -23.965 1.00 49.97 269 PRO A C 1
ATOM 2076 O O . PRO A 1 269 ? 71.879 -34.205 -23.827 1.00 49.97 269 PRO A O 1
ATOM 2079 N N . ALA A 1 270 ? 70.021 -33.306 -22.976 1.00 36.44 270 ALA A N 1
ATOM 2080 C CA . ALA A 1 270 ? 69.927 -34.229 -21.848 1.00 36.44 270 ALA A CA 1
ATOM 2081 C C . ALA A 1 270 ? 68.469 -34.669 -21.665 1.00 36.44 270 ALA A C 1
ATOM 2083 O O . ALA A 1 270 ? 67.556 -33.872 -21.461 1.00 36.44 270 ALA A O 1
ATOM 2084 N N . GLU A 1 271 ? 68.316 -35.970 -21.835 1.00 32.16 271 GLU A N 1
ATOM 2085 C CA . GLU A 1 271 ? 67.164 -36.848 -21.699 1.00 32.16 271 GLU A CA 1
ATOM 2086 C C . GLU A 1 271 ? 66.706 -36.965 -20.235 1.00 32.16 271 GLU A C 1
ATOM 2088 O O . GLU A 1 271 ? 67.541 -36.867 -19.336 1.00 32.16 271 GLU A O 1
ATOM 2093 N N . THR A 1 272 ? 65.409 -37.227 -19.995 1.00 34.34 272 THR A N 1
ATOM 2094 C CA . THR A 1 272 ? 64.900 -38.328 -19.129 1.00 34.34 272 THR A CA 1
ATOM 2095 C C . THR A 1 272 ? 63.463 -38.076 -18.618 1.00 34.34 272 THR A C 1
ATOM 2097 O O . THR A 1 272 ? 63.212 -37.287 -17.715 1.00 34.34 272 THR A O 1
ATOM 2100 N N . THR A 1 273 ? 62.542 -38.802 -19.266 1.00 33.88 273 THR A N 1
ATOM 2101 C CA . THR A 1 273 ? 61.333 -39.517 -18.789 1.00 33.88 273 THR A CA 1
ATOM 2102 C C . THR A 1 273 ? 60.208 -38.844 -17.981 1.00 33.88 273 THR A C 1
ATOM 2104 O O . THR A 1 273 ? 60.341 -38.492 -16.814 1.00 33.88 273 THR A O 1
ATOM 2107 N N . LEU A 1 274 ? 59.027 -38.881 -18.618 1.00 38.66 274 LEU A N 1
ATOM 2108 C CA . LEU A 1 274 ? 57.707 -39.339 -18.140 1.00 38.66 274 LEU A CA 1
ATOM 2109 C C . LEU A 1 274 ? 57.641 -39.942 -16.720 1.00 38.66 274 LEU A C 1
ATOM 2111 O O . LEU A 1 274 ? 58.429 -40.831 -16.411 1.00 38.66 274 LEU A O 1
ATOM 2115 N N . THR A 1 275 ? 56.597 -39.597 -15.947 1.00 30.75 275 THR A N 1
ATOM 2116 C CA . THR A 1 275 ? 55.573 -40.534 -15.402 1.00 30.75 275 THR A CA 1
ATOM 2117 C C . THR A 1 275 ? 54.547 -39.786 -14.522 1.00 30.75 275 THR A C 1
ATOM 2119 O O . THR A 1 275 ? 54.881 -38.926 -13.715 1.00 30.75 275 THR A O 1
ATOM 2122 N N . THR A 1 276 ? 53.274 -40.143 -14.676 1.00 37.50 276 THR A N 1
ATOM 2123 C CA . THR A 1 276 ? 52.091 -39.811 -13.850 1.00 37.50 276 THR A CA 1
ATOM 2124 C C . THR A 1 276 ? 51.322 -41.138 -13.667 1.00 37.50 276 THR A C 1
ATOM 2126 O O . THR A 1 276 ? 51.525 -42.007 -14.519 1.00 37.50 276 THR A O 1
ATOM 2129 N N . PRO A 1 277 ? 50.320 -41.319 -12.774 1.00 61.34 277 PRO A N 1
ATOM 2130 C CA . PRO A 1 277 ? 50.066 -40.956 -11.361 1.00 61.34 277 PRO A CA 1
ATOM 2131 C C . PRO A 1 277 ? 50.010 -42.259 -10.482 1.00 61.34 277 PRO A C 1
ATOM 2133 O O . PRO A 1 277 ? 50.614 -43.241 -10.915 1.00 61.34 277 PRO A O 1
ATOM 2136 N N . PRO A 1 278 ? 49.364 -42.354 -9.280 1.00 55.66 278 PRO A N 1
ATOM 2137 C CA . PRO A 1 278 ? 47.892 -42.397 -9.131 1.00 55.66 278 PRO A CA 1
ATOM 2138 C C . PRO A 1 278 ? 47.306 -41.818 -7.810 1.00 55.66 278 PRO A C 1
ATOM 2140 O O . PRO A 1 278 ? 47.994 -41.336 -6.916 1.00 55.66 278 PRO A O 1
ATOM 2143 N N . THR A 1 279 ? 45.975 -41.874 -7.755 1.00 34.22 279 THR A N 1
ATOM 2144 C CA . THR A 1 279 ? 44.989 -41.330 -6.805 1.00 34.22 279 THR A CA 1
ATOM 2145 C C . THR A 1 279 ? 44.650 -42.252 -5.605 1.00 34.22 279 THR A C 1
ATOM 2147 O O . THR A 1 279 ? 44.682 -43.470 -5.756 1.00 34.22 279 THR A O 1
ATOM 2150 N N . ALA A 1 280 ? 44.159 -41.629 -4.506 1.00 37.09 280 ALA A N 1
ATOM 2151 C CA . ALA A 1 280 ? 43.309 -42.127 -3.383 1.00 37.09 280 ALA A CA 1
ATOM 2152 C C . ALA A 1 280 ? 43.967 -42.948 -2.236 1.00 37.09 280 ALA A C 1
ATOM 2154 O O . ALA A 1 280 ? 45.072 -43.442 -2.441 1.00 37.09 280 ALA A O 1
ATOM 2155 N N . PRO A 1 281 ? 43.328 -43.157 -1.043 1.00 49.06 281 PRO A N 1
ATOM 2156 C CA . PRO A 1 281 ? 42.020 -42.702 -0.507 1.00 49.06 281 PRO A CA 1
ATOM 2157 C C . PRO A 1 281 ? 42.064 -42.079 0.926 1.00 49.06 281 PRO A C 1
ATOM 2159 O O . PRO A 1 281 ? 43.110 -41.993 1.565 1.00 49.06 281 PRO A O 1
ATOM 2162 N N . GLY A 1 282 ? 40.904 -41.644 1.445 1.00 34.19 282 GLY A N 1
ATOM 2163 C CA . GLY A 1 282 ? 40.725 -41.101 2.804 1.00 34.19 282 GLY A CA 1
ATOM 2164 C C . GLY A 1 282 ? 40.498 -42.139 3.914 1.00 34.19 282 GLY A C 1
ATOM 2165 O O . GLY A 1 282 ? 40.172 -43.287 3.632 1.00 34.19 282 GLY A O 1
ATOM 2166 N N . VAL A 1 283 ? 40.615 -41.704 5.180 1.00 34.62 283 VAL A N 1
ATOM 2167 C CA . VAL A 1 283 ? 40.163 -42.414 6.401 1.00 34.62 283 VAL A CA 1
ATOM 2168 C C . VAL A 1 283 ? 39.777 -41.374 7.485 1.00 34.62 283 VAL A C 1
ATOM 2170 O O . VAL A 1 283 ? 40.456 -40.351 7.595 1.00 34.62 283 VAL A O 1
ATOM 2173 N N . PRO A 1 284 ? 38.704 -41.598 8.278 1.00 47.41 284 PRO A N 1
ATOM 2174 C CA . PRO A 1 284 ? 38.108 -40.626 9.205 1.00 47.41 284 PRO A CA 1
ATOM 2175 C C . PRO A 1 284 ? 38.627 -40.764 10.647 1.00 47.41 284 PRO A C 1
ATOM 2177 O O . PRO A 1 284 ? 39.052 -41.848 11.042 1.00 47.41 284 PRO A O 1
ATOM 2180 N N . ARG A 1 285 ? 38.493 -39.717 11.481 1.00 34.72 285 ARG A N 1
ATOM 2181 C CA . ARG A 1 285 ? 38.518 -39.842 12.958 1.00 34.72 285 ARG A CA 1
ATOM 2182 C C . ARG A 1 285 ? 37.601 -38.818 13.646 1.00 34.72 285 ARG A C 1
ATOM 2184 O O . ARG A 1 285 ? 37.805 -37.615 13.532 1.00 34.72 285 ARG A O 1
ATOM 2191 N N . THR A 1 286 ? 36.628 -39.325 14.398 1.00 35.16 286 THR A N 1
ATOM 2192 C CA . THR A 1 286 ? 35.948 -38.677 15.539 1.00 35.16 286 THR A CA 1
ATOM 2193 C C . THR A 1 286 ? 36.650 -39.099 16.853 1.00 35.16 286 THR A C 1
ATOM 2195 O O . THR A 1 286 ? 37.626 -39.852 16.802 1.00 35.16 286 THR A O 1
ATOM 2198 N N . PRO A 1 287 ? 36.155 -38.726 18.049 1.00 44.50 287 PRO A N 1
ATOM 2199 C CA . PRO A 1 287 ? 36.102 -37.385 18.626 1.00 44.50 287 PRO A CA 1
ATOM 2200 C C . PRO A 1 287 ? 36.951 -37.305 19.921 1.00 44.50 287 PRO A C 1
ATOM 2202 O O . PRO A 1 287 ? 37.282 -38.323 20.527 1.00 44.50 287 PRO A O 1
ATOM 2205 N N . ARG A 1 288 ? 37.267 -36.094 20.396 1.00 35.03 288 ARG A N 1
ATOM 2206 C CA . ARG A 1 288 ? 37.710 -35.873 21.784 1.00 35.03 288 ARG A CA 1
ATOM 2207 C C . ARG A 1 288 ? 36.796 -34.859 22.460 1.00 35.03 288 ARG A C 1
ATOM 2209 O O . ARG A 1 288 ? 36.688 -33.719 22.023 1.00 35.03 288 ARG A O 1
ATOM 2216 N N . THR A 1 289 ? 36.139 -35.332 23.508 1.00 33.59 289 THR A N 1
ATOM 2217 C CA . THR A 1 289 ? 35.610 -34.563 24.632 1.00 33.59 289 THR A CA 1
ATOM 2218 C C . THR A 1 289 ? 36.759 -33.895 25.380 1.00 33.59 289 THR A C 1
ATOM 2220 O O . THR A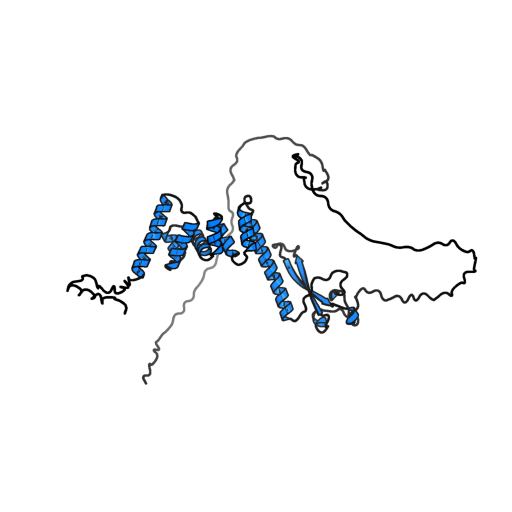 1 289 ? 37.744 -34.579 25.641 1.00 33.59 289 THR A O 1
ATOM 2223 N N . GLU A 1 290 ? 36.623 -32.610 25.723 1.00 31.88 290 GLU A N 1
ATOM 2224 C CA . GLU A 1 290 ? 36.843 -32.066 27.077 1.00 31.88 290 GLU A CA 1
ATOM 2225 C C . GLU A 1 290 ? 36.759 -30.521 27.101 1.00 31.88 290 GLU A C 1
ATOM 2227 O O . GLU A 1 290 ? 37.491 -29.824 26.408 1.00 31.88 290 GLU A O 1
ATOM 2232 N N . THR A 1 291 ? 35.819 -30.055 27.931 1.00 33.12 291 THR A N 1
ATOM 2233 C CA . THR A 1 291 ? 35.889 -28.924 28.878 1.00 33.12 291 THR A CA 1
ATOM 2234 C C . THR A 1 291 ? 35.964 -27.456 28.414 1.00 33.12 291 THR A C 1
ATOM 2236 O O . THR A 1 291 ? 36.898 -26.986 27.776 1.00 33.12 291 THR A O 1
ATOM 2239 N N . GLU A 1 292 ? 34.931 -26.741 28.871 1.00 33.50 292 GLU A N 1
ATOM 2240 C CA . GLU A 1 292 ? 34.734 -25.310 29.134 1.00 33.50 292 GLU A CA 1
ATOM 2241 C C . GLU A 1 292 ? 35.938 -24.350 29.033 1.00 33.50 292 GLU A C 1
ATOM 2243 O O . GLU A 1 292 ? 36.873 -24.401 29.828 1.00 33.50 292 GLU A O 1
ATOM 2248 N N . ALA A 1 293 ? 35.794 -23.328 28.179 1.00 32.84 293 ALA A N 1
ATOM 2249 C CA . ALA A 1 293 ? 36.321 -21.987 28.433 1.00 32.84 293 ALA A CA 1
ATOM 2250 C C . ALA A 1 293 ? 35.446 -20.923 27.741 1.00 32.84 293 ALA A C 1
ATOM 2252 O O . ALA A 1 293 ? 35.223 -20.936 26.533 1.00 32.84 293 ALA A O 1
ATOM 2253 N N . LYS A 1 294 ? 34.935 -20.009 28.562 1.00 38.09 294 LYS A N 1
ATOM 2254 C CA . LYS A 1 294 ? 34.123 -18.828 28.252 1.00 38.09 294 LYS A CA 1
ATOM 2255 C C . LYS A 1 294 ? 34.928 -17.824 27.407 1.00 38.09 294 LYS A C 1
ATOM 2257 O O . LYS A 1 294 ? 35.982 -17.384 27.858 1.00 38.09 294 LYS A O 1
ATOM 2262 N N . ALA A 1 295 ? 34.428 -17.435 26.232 1.00 35.44 295 ALA A N 1
ATOM 2263 C CA . ALA A 1 295 ? 35.002 -16.364 25.412 1.00 35.44 295 ALA A CA 1
ATOM 2264 C C . ALA A 1 295 ? 33.901 -15.496 24.772 1.00 35.44 295 ALA A C 1
ATOM 2266 O O . ALA A 1 295 ? 32.940 -16.014 24.205 1.00 35.44 295 ALA A O 1
ATOM 2267 N N . ASP A 1 296 ? 34.060 -14.179 24.918 1.00 42.03 296 ASP A 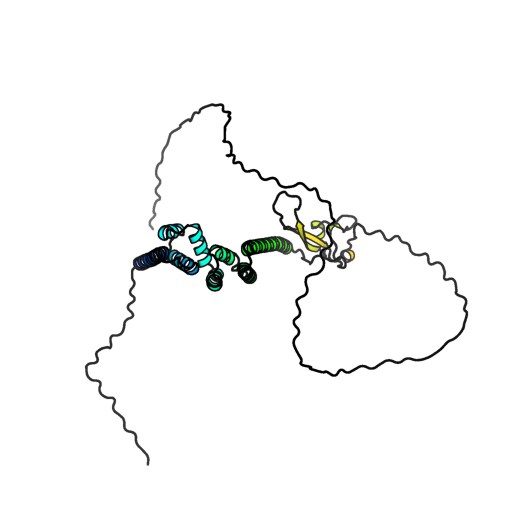N 1
ATOM 2268 C CA . ASP A 1 296 ? 33.219 -13.100 24.387 1.00 42.03 296 ASP A CA 1
ATOM 2269 C C . ASP A 1 296 ? 33.104 -13.099 22.845 1.00 42.03 296 ASP A C 1
ATOM 2271 O O . ASP A 1 296 ? 34.041 -13.516 22.157 1.00 42.03 296 ASP A O 1
ATOM 2275 N N . PRO A 1 297 ? 32.001 -12.580 22.264 1.00 54.91 297 PRO A N 1
ATOM 2276 C CA . PRO A 1 297 ? 31.866 -12.443 20.816 1.00 54.91 297 PRO A CA 1
ATOM 2277 C C . PRO A 1 297 ? 32.666 -11.246 20.249 1.00 54.91 297 PRO A C 1
ATOM 2279 O O . PRO A 1 297 ? 32.778 -10.203 20.899 1.00 54.91 297 PRO A O 1
ATOM 2282 N N . PRO A 1 298 ? 33.192 -11.351 19.011 1.00 49.25 298 PRO A N 1
ATOM 2283 C CA . PRO A 1 298 ? 34.018 -10.317 18.393 1.00 49.25 298 PRO A CA 1
ATOM 2284 C C . PRO A 1 298 ? 33.190 -9.121 17.891 1.00 49.25 298 PRO A C 1
ATOM 2286 O O . PRO A 1 298 ? 32.153 -9.280 17.247 1.00 49.25 298 PRO A O 1
ATOM 2289 N N . GLY A 1 299 ? 33.688 -7.911 18.160 1.00 41.62 299 GLY A N 1
ATOM 2290 C CA . GLY A 1 299 ? 33.131 -6.649 17.664 1.00 41.62 299 GLY A CA 1
ATOM 2291 C C . GLY A 1 299 ? 33.352 -6.414 16.155 1.00 41.62 299 GLY A C 1
ATOM 2292 O O . GLY A 1 299 ? 34.219 -7.044 15.545 1.00 41.62 299 GLY A O 1
ATOM 2293 N N . PRO A 1 300 ? 32.576 -5.502 15.534 1.00 53.91 300 PRO A N 1
ATOM 2294 C CA . PRO A 1 300 ? 32.570 -5.292 14.085 1.00 53.91 300 PRO A CA 1
ATOM 2295 C C . PRO A 1 300 ? 33.797 -4.508 13.566 1.00 53.91 300 PRO A C 1
ATOM 2297 O O . PRO A 1 300 ? 34.343 -3.665 14.284 1.00 53.91 300 PRO A O 1
ATOM 2300 N N . PRO A 1 301 ? 34.224 -4.721 12.302 1.00 45.59 301 PRO A N 1
ATOM 2301 C CA . PRO A 1 301 ? 35.441 -4.116 11.767 1.00 45.59 301 PRO A CA 1
ATOM 2302 C C . PRO A 1 301 ? 35.274 -2.665 11.264 1.00 45.59 301 PRO A C 1
ATOM 2304 O O . PRO A 1 301 ? 34.408 -2.348 10.456 1.00 45.59 301 PRO A O 1
ATOM 2307 N N . ASN A 1 302 ? 36.217 -1.824 11.705 1.00 38.19 302 ASN A N 1
ATOM 2308 C CA . ASN A 1 302 ? 36.836 -0.662 11.046 1.00 38.19 302 ASN A CA 1
ATOM 2309 C C . ASN A 1 302 ? 35.959 0.377 10.317 1.00 38.19 302 ASN A C 1
ATOM 2311 O O . ASN A 1 302 ? 35.785 0.350 9.099 1.00 38.19 302 ASN A O 1
ATOM 2315 N N . SER A 1 303 ? 35.613 1.442 11.049 1.00 35.34 303 SER A N 1
ATOM 2316 C CA . SER A 1 303 ? 35.308 2.763 10.480 1.00 35.34 303 SER A CA 1
ATOM 2317 C C . SER A 1 303 ? 36.591 3.594 10.322 1.00 35.34 303 SER A C 1
ATOM 2319 O O . SER A 1 303 ? 37.334 3.797 11.281 1.00 35.34 303 SER A O 1
ATOM 2321 N N . ARG A 1 304 ? 36.851 4.087 9.104 1.00 37.56 304 ARG A N 1
ATOM 2322 C CA . ARG A 1 304 ? 37.971 4.989 8.759 1.00 37.56 304 ARG A CA 1
ATOM 2323 C C . ARG A 1 304 ? 37.947 6.299 9.579 1.00 37.56 304 ARG A C 1
ATOM 2325 O O . ARG A 1 304 ? 36.866 6.789 9.906 1.00 37.56 304 ARG A O 1
ATOM 2332 N N . PRO A 1 305 ? 39.110 6.923 9.856 1.00 38.50 305 PRO A N 1
ATOM 2333 C CA . PRO A 1 305 ? 39.198 8.061 10.767 1.00 38.50 305 PRO A CA 1
ATOM 2334 C C . PRO A 1 305 ? 38.722 9.368 10.116 1.00 38.50 305 PRO A C 1
ATOM 2336 O O . PRO A 1 305 ? 39.248 9.802 9.088 1.00 38.50 305 PRO A O 1
ATOM 2339 N N . ARG A 1 306 ? 37.761 10.046 10.758 1.00 39.53 306 ARG A N 1
ATOM 2340 C CA . ARG A 1 306 ? 37.447 11.454 10.474 1.00 39.53 306 ARG A CA 1
ATOM 2341 C C . ARG A 1 306 ? 38.541 12.348 11.061 1.00 39.53 306 ARG A C 1
ATOM 2343 O O . ARG A 1 306 ? 38.913 12.231 12.227 1.00 39.53 306 ARG A O 1
ATOM 2350 N N . ARG A 1 307 ? 39.060 13.234 10.211 1.00 37.56 307 ARG A N 1
ATOM 2351 C CA . ARG A 1 307 ? 40.078 14.240 10.530 1.00 37.56 307 ARG A CA 1
ATOM 2352 C C . ARG A 1 307 ? 39.597 15.188 11.632 1.00 37.56 307 ARG A C 1
ATOM 2354 O O . ARG A 1 307 ? 38.462 15.653 11.616 1.00 37.56 307 ARG A O 1
ATOM 2361 N N . ARG A 1 308 ? 40.518 15.489 12.550 1.00 34.78 308 ARG A N 1
ATOM 2362 C CA . ARG A 1 308 ? 40.430 16.543 13.564 1.00 34.78 308 ARG A CA 1
ATOM 2363 C C . ARG A 1 308 ? 40.363 17.928 12.910 1.00 34.78 308 ARG A C 1
ATOM 2365 O O . ARG A 1 308 ? 41.159 18.235 12.025 1.00 34.78 308 ARG A O 1
ATOM 2372 N N . SER A 1 309 ? 39.515 18.797 13.444 1.00 33.00 309 SER A N 1
ATOM 2373 C CA . SER A 1 309 ? 39.739 20.248 13.459 1.00 33.00 309 SER A CA 1
ATOM 2374 C C . SER A 1 309 ? 39.377 20.796 14.846 1.00 33.00 309 SER A C 1
ATOM 2376 O O . SER A 1 309 ? 38.610 20.148 15.562 1.00 33.00 309 SER A O 1
ATOM 2378 N N . PRO A 1 310 ? 40.035 21.880 15.289 1.00 43.41 310 PRO A N 1
ATOM 2379 C CA . PRO A 1 310 ? 40.382 22.062 16.690 1.00 43.41 310 PRO A CA 1
ATOM 2380 C C . PRO A 1 310 ? 39.342 22.834 17.502 1.00 43.41 310 PRO A C 1
ATOM 2382 O O . PRO A 1 310 ? 38.505 23.570 16.987 1.00 43.41 310 PRO A O 1
ATOM 2385 N N . ALA A 1 311 ? 39.479 22.649 18.812 1.00 32.94 311 ALA A N 1
ATOM 2386 C CA . ALA A 1 311 ? 38.766 23.319 19.878 1.00 32.94 311 ALA A CA 1
ATOM 2387 C C . ALA A 1 311 ? 38.817 24.850 19.773 1.00 32.94 311 ALA A C 1
ATOM 2389 O O . ALA A 1 311 ? 39.883 25.441 19.616 1.00 32.94 311 ALA A O 1
ATOM 2390 N N . THR A 1 312 ? 37.672 25.484 20.008 1.00 38.84 312 THR A N 1
ATOM 2391 C CA . THR A 1 312 ? 37.619 26.792 20.663 1.00 38.84 312 THR A CA 1
ATOM 2392 C C . THR A 1 312 ? 36.834 26.633 21.955 1.00 38.84 312 THR A C 1
ATOM 2394 O O . THR A 1 312 ? 35.683 26.207 21.986 1.00 38.84 312 THR A O 1
ATOM 2397 N N . SER A 1 313 ? 37.532 26.899 23.050 1.00 34.31 313 SER A N 1
ATOM 2398 C CA . SER A 1 313 ? 37.013 26.960 24.401 1.00 34.31 313 SER A CA 1
ATOM 2399 C C . SER A 1 313 ? 36.233 28.259 24.597 1.00 34.31 313 SER A C 1
ATOM 2401 O O . SER A 1 313 ? 36.730 29.339 24.282 1.00 34.31 313 SER A O 1
ATOM 2403 N N . ARG A 1 314 ? 35.052 28.190 25.221 1.00 36.41 314 ARG A N 1
ATOM 2404 C CA . ARG A 1 314 ? 34.675 29.213 26.203 1.00 36.41 314 ARG A CA 1
ATOM 2405 C C . ARG A 1 314 ? 33.602 28.724 27.165 1.00 36.41 314 ARG A C 1
ATOM 2407 O O . ARG A 1 314 ? 32.588 28.160 26.774 1.00 36.41 314 ARG A O 1
ATOM 2414 N N . SER A 1 315 ? 33.908 28.950 28.434 1.00 34.59 315 SER A N 1
ATOM 2415 C CA . SER A 1 315 ? 33.222 28.484 29.626 1.00 34.59 315 SER A CA 1
ATOM 2416 C C . SER A 1 315 ? 31.814 29.036 29.830 1.00 34.59 315 SER A C 1
ATOM 2418 O O . SER A 1 315 ? 31.477 30.159 29.460 1.00 34.59 315 SER A O 1
ATOM 2420 N N . SER A 1 316 ? 31.060 28.222 30.555 1.00 35.66 316 SER A N 1
ATOM 2421 C CA . SER A 1 316 ? 29.786 28.440 31.223 1.00 35.66 316 SER A CA 1
ATOM 2422 C C . SER A 1 316 ? 29.706 29.747 32.024 1.00 35.66 316 SER A C 1
ATOM 2424 O O . SER A 1 316 ? 30.596 30.052 32.819 1.00 35.66 316 SER A O 1
ATOM 2426 N N . ARG A 1 317 ? 28.562 30.439 31.945 1.00 34.41 317 ARG A N 1
ATOM 2427 C CA . ARG A 1 317 ? 28.027 31.212 33.076 1.00 34.41 317 ARG A CA 1
ATOM 2428 C C . ARG A 1 317 ? 26.498 31.254 33.020 1.00 34.41 317 ARG A C 1
ATOM 2430 O O . ARG A 1 317 ? 25.900 31.794 32.099 1.00 34.41 317 ARG A O 1
ATOM 2437 N N . THR A 1 318 ? 25.894 30.656 34.039 1.00 38.84 318 THR A N 1
ATOM 2438 C CA . THR A 1 318 ? 24.480 30.724 34.420 1.00 38.84 318 THR A CA 1
ATOM 2439 C C . THR A 1 318 ? 24.035 32.155 34.702 1.00 38.84 318 THR A C 1
ATOM 2441 O O . THR A 1 318 ? 24.755 32.855 35.410 1.00 38.84 318 THR A O 1
ATOM 2444 N N . LEU A 1 319 ? 22.820 32.536 34.291 1.00 38.38 319 LEU A N 1
ATOM 2445 C CA . LEU A 1 319 ? 21.977 33.498 35.013 1.00 38.38 319 LEU A CA 1
ATOM 2446 C C . LEU A 1 319 ? 20.499 33.320 34.625 1.00 38.38 319 LEU A C 1
ATOM 2448 O O . LEU A 1 319 ? 20.112 33.429 33.466 1.00 38.38 319 LEU A O 1
ATOM 2452 N N . ARG A 1 320 ? 19.683 33.046 35.647 1.00 35.19 320 ARG A N 1
ATOM 2453 C CA . ARG A 1 320 ? 18.221 33.163 35.660 1.00 35.19 320 ARG A CA 1
ATOM 2454 C C . ARG A 1 320 ? 17.796 34.589 35.289 1.00 35.19 320 ARG A C 1
ATOM 2456 O O . ARG A 1 320 ? 18.233 35.522 35.958 1.00 35.19 320 ARG A O 1
ATOM 2463 N N . ARG A 1 321 ? 16.819 34.738 34.393 1.00 36.97 321 ARG A N 1
ATOM 2464 C CA . ARG A 1 321 ? 15.681 35.664 34.563 1.00 36.97 321 ARG A CA 1
ATOM 2465 C C . ARG A 1 321 ? 14.636 35.414 33.483 1.00 36.97 321 ARG A C 1
ATOM 2467 O O . ARG A 1 321 ? 14.974 35.250 32.318 1.00 36.97 321 ARG A O 1
ATOM 2474 N N . GLY A 1 322 ? 13.376 35.350 33.907 1.00 33.72 322 GLY A N 1
ATOM 2475 C CA . GLY A 1 322 ? 12.233 35.199 33.017 1.00 33.72 322 GLY A CA 1
ATOM 2476 C C . GLY A 1 322 ? 12.055 36.401 32.098 1.00 33.72 322 GLY A C 1
ATOM 2477 O O . GLY A 1 322 ? 12.475 37.513 32.416 1.00 33.72 322 GLY A O 1
ATOM 2478 N N . SER A 1 323 ? 11.406 36.168 30.965 1.00 37.44 323 SER A N 1
ATOM 2479 C CA . SER A 1 323 ? 10.787 37.207 30.149 1.00 37.44 323 SER A CA 1
ATOM 2480 C C . SER A 1 323 ? 9.649 36.576 29.354 1.00 37.44 323 SER A C 1
ATOM 2482 O O . SER A 1 323 ? 9.822 35.557 28.690 1.00 37.44 323 SER A O 1
ATOM 2484 N N . GLN A 1 324 ? 8.471 37.166 29.532 1.00 42.78 324 GLN A N 1
ATOM 2485 C CA . GLN A 1 324 ? 7.233 36.905 28.807 1.00 42.78 324 GLN A CA 1
ATOM 2486 C C . GLN A 1 324 ? 7.419 37.097 27.290 1.00 42.78 324 GLN A C 1
ATOM 2488 O O . GLN A 1 324 ? 8.284 37.875 26.881 1.00 42.78 324 GLN A O 1
ATOM 2493 N N . PRO A 1 325 ? 6.586 36.460 26.449 1.00 51.12 325 PRO A N 1
ATOM 2494 C CA . PRO A 1 325 ? 6.512 36.797 25.031 1.00 51.12 325 PRO A CA 1
ATOM 2495 C C . PRO A 1 325 ? 5.787 38.145 24.825 1.00 51.12 325 PRO A C 1
ATOM 2497 O O . PRO A 1 325 ? 4.772 38.384 25.486 1.00 51.12 325 PRO A O 1
ATOM 2500 N N . PRO A 1 326 ? 6.256 39.034 23.927 1.00 50.69 326 PRO A N 1
ATOM 2501 C CA . PRO A 1 326 ? 5.531 40.257 23.594 1.00 50.69 326 PRO A CA 1
ATOM 2502 C C . PRO A 1 326 ? 4.334 40.001 22.648 1.00 50.69 326 PRO A C 1
ATOM 2504 O O . PRO A 1 326 ? 4.322 39.007 21.917 1.00 50.69 326 PRO A O 1
ATOM 2507 N N . PRO A 1 327 ? 3.321 40.892 22.663 1.00 48.28 327 PRO A N 1
ATOM 2508 C CA . PRO A 1 327 ? 2.021 40.694 22.024 1.00 48.28 327 PRO A CA 1
ATOM 2509 C C . PRO A 1 327 ? 1.955 41.087 20.538 1.00 48.28 327 PRO A C 1
ATOM 2511 O O . PRO A 1 327 ? 2.712 41.913 20.036 1.00 48.28 327 PRO A O 1
ATOM 2514 N N . SER A 1 328 ? 0.943 40.518 19.881 1.00 42.97 328 SER A N 1
ATOM 2515 C CA . SER A 1 328 ? 0.399 40.883 18.569 1.00 42.97 328 SER A CA 1
ATOM 2516 C C . SER A 1 328 ? -0.144 42.324 18.520 1.00 42.97 328 SER A C 1
ATOM 2518 O O . SER A 1 328 ? -1.009 42.676 19.320 1.00 42.97 328 SER A O 1
ATOM 2520 N N . ALA A 1 329 ? 0.262 43.096 17.506 1.00 36.22 329 ALA A N 1
ATOM 2521 C CA . ALA A 1 329 ? -0.449 44.254 16.940 1.00 36.22 329 ALA A CA 1
ATOM 2522 C C . ALA A 1 329 ? -0.015 44.375 15.458 1.00 36.22 329 ALA A C 1
ATOM 2524 O O . ALA A 1 329 ? 1.178 44.379 15.180 1.00 36.22 329 ALA A O 1
ATOM 2525 N N . ALA A 1 330 ? -0.873 44.208 14.446 1.00 36.75 330 ALA A N 1
ATOM 2526 C CA . ALA A 1 330 ? -1.979 45.062 13.988 1.00 36.75 330 ALA A CA 1
ATOM 2527 C C . ALA A 1 330 ? -1.534 46.411 13.377 1.00 36.75 330 ALA A C 1
ATOM 2529 O O . ALA A 1 330 ? -1.317 47.380 14.093 1.00 36.75 330 ALA A O 1
ATOM 2530 N N . ALA A 1 331 ? -1.477 46.456 12.040 1.00 34.19 331 ALA A N 1
ATOM 2531 C CA . ALA A 1 331 ? -1.722 47.600 11.143 1.00 34.19 331 ALA A CA 1
ATOM 2532 C C . ALA A 1 331 ? -1.738 47.017 9.709 1.00 34.19 331 ALA A C 1
ATOM 2534 O O . ALA A 1 331 ? -0.841 46.260 9.368 1.00 34.19 331 ALA A O 1
ATOM 2535 N N . GLY A 1 332 ? -2.700 47.203 8.809 1.00 30.34 332 GLY A N 1
ATOM 2536 C CA . GLY A 1 332 ? -3.793 48.156 8.695 1.00 30.34 332 GLY A CA 1
ATOM 2537 C C . GLY A 1 332 ? -3.761 48.713 7.269 1.00 30.34 332 GLY A C 1
ATOM 2538 O O . GLY A 1 332 ? -2.902 49.538 6.997 1.00 30.34 332 GLY A O 1
ATOM 2539 N N . TYR A 1 333 ? -4.654 48.274 6.369 1.00 29.48 333 TYR A N 1
ATOM 2540 C CA . TYR A 1 333 ? -5.130 49.096 5.243 1.00 29.48 333 TYR A CA 1
ATOM 2541 C C . TYR A 1 333 ? -6.383 48.498 4.574 1.00 29.48 333 TYR A C 1
ATOM 2543 O O . TYR A 1 333 ? -6.379 47.354 4.127 1.00 29.48 333 TYR A O 1
ATOM 2551 N N . VAL A 1 334 ? -7.443 49.307 4.498 1.00 39.72 334 VAL A N 1
ATOM 2552 C CA . VAL A 1 334 ? -8.668 49.137 3.694 1.00 39.72 334 VAL A CA 1
ATOM 2553 C C . VAL A 1 334 ? -8.864 50.451 2.926 1.00 39.72 334 VAL A C 1
ATOM 2555 O O . VAL A 1 334 ? -8.621 51.514 3.497 1.00 39.72 334 VAL A O 1
ATOM 2558 N N . PRO A 1 335 ? -9.314 50.400 1.662 1.00 48.38 335 PRO A N 1
ATOM 2559 C CA . PRO A 1 335 ? -10.560 51.083 1.272 1.00 48.38 335 PRO A CA 1
ATOM 2560 C C . PRO A 1 335 ? -11.428 50.145 0.394 1.00 48.38 335 PRO A C 1
ATOM 2562 O O . PRO A 1 335 ? -10.920 49.484 -0.502 1.00 48.38 335 PRO A O 1
ATOM 2565 N N . SER A 1 336 ? -12.707 49.874 0.707 1.00 35.91 336 SER A N 1
ATOM 2566 C CA . SER A 1 336 ? -13.911 50.674 0.371 1.00 35.91 336 SER A CA 1
ATOM 2567 C C . SER A 1 336 ? -13.905 51.122 -1.104 1.00 35.91 336 SER A C 1
ATOM 2569 O O . SER A 1 336 ? -12.967 51.780 -1.520 1.00 35.91 336 SER A O 1
ATOM 2571 N N . SER A 1 337 ? -14.869 50.900 -2.000 1.00 34.16 337 SER A N 1
ATOM 2572 C CA . SER A 1 337 ? -16.309 50.629 -1.941 1.00 34.16 337 SER A CA 1
ATOM 2573 C C . SER A 1 337 ? -16.802 50.471 -3.398 1.00 34.16 337 SER A C 1
ATOM 2575 O O . SER A 1 337 ? -16.278 51.165 -4.265 1.00 34.16 337 SER A O 1
ATOM 2577 N N . ARG A 1 338 ? -17.822 49.644 -3.682 1.00 35.28 338 ARG A N 1
ATOM 2578 C CA . ARG A 1 338 ? -19.032 50.069 -4.429 1.00 35.28 338 ARG A CA 1
ATOM 2579 C C . ARG A 1 338 ? -20.094 48.969 -4.461 1.00 35.28 338 ARG A C 1
ATOM 2581 O O . ARG A 1 338 ? -19.822 47.819 -4.785 1.00 35.28 338 ARG A O 1
ATOM 2588 N N . ALA A 1 339 ? -21.304 49.382 -4.113 1.00 34.31 339 ALA A N 1
ATOM 2589 C CA . ALA A 1 339 ? -22.531 48.609 -4.093 1.00 34.31 339 ALA A CA 1
ATOM 2590 C C . ALA A 1 339 ? -23.112 48.356 -5.503 1.00 34.31 339 ALA A C 1
ATOM 2592 O O . ALA A 1 339 ? -23.003 49.220 -6.370 1.00 34.31 339 ALA A O 1
ATOM 2593 N N . GLU A 1 340 ? -23.686 47.153 -5.665 1.00 40.31 340 GLU A N 1
ATOM 2594 C CA . GLU A 1 340 ? -24.988 46.739 -6.251 1.00 40.31 340 GLU A CA 1
ATOM 2595 C C . GLU A 1 340 ? -25.737 47.659 -7.264 1.00 40.31 340 GLU A C 1
ATOM 2597 O O . GLU A 1 340 ? -25.665 48.881 -7.155 1.00 40.31 340 GLU A O 1
ATOM 2602 N N . PRO A 1 341 ? -26.556 47.111 -8.206 1.00 53.19 341 PRO A N 1
ATOM 2603 C CA . PRO A 1 341 ? -27.735 46.332 -7.804 1.00 53.19 341 PRO A CA 1
ATOM 2604 C C . PRO A 1 341 ? -28.185 45.150 -8.681 1.00 53.19 341 PRO A C 1
ATOM 2606 O O . PRO A 1 341 ? -28.036 45.086 -9.900 1.00 53.19 341 PRO A O 1
ATOM 2609 N N . ARG A 1 342 ? -28.889 44.258 -7.979 1.00 41.34 342 ARG A N 1
ATOM 2610 C CA . ARG A 1 342 ? -29.816 43.236 -8.468 1.00 41.34 342 ARG A CA 1
ATOM 2611 C C . ARG A 1 342 ? -30.900 43.835 -9.374 1.00 41.34 342 ARG A C 1
ATOM 2613 O O . ARG A 1 342 ? -31.589 44.774 -8.979 1.00 41.34 342 ARG A O 1
ATOM 2620 N N . ARG A 1 343 ? -31.174 43.190 -10.513 1.00 42.81 343 ARG A N 1
ATOM 2621 C CA . ARG A 1 343 ? -32.473 43.279 -11.201 1.00 42.81 343 ARG A CA 1
ATOM 2622 C C . ARG A 1 343 ? -33.228 41.961 -11.071 1.00 42.81 343 ARG A C 1
ATOM 2624 O O . ARG A 1 343 ? -32.742 40.902 -11.448 1.00 42.81 343 ARG A O 1
ATOM 2631 N N . ARG A 1 344 ? -34.440 42.076 -10.526 1.00 39.84 344 ARG A N 1
ATOM 2632 C CA . ARG A 1 344 ? -35.531 41.102 -10.609 1.00 39.84 344 ARG A CA 1
ATOM 2633 C C . ARG A 1 344 ? -36.068 41.057 -12.043 1.00 39.84 344 ARG A C 1
ATOM 2635 O O . ARG A 1 344 ? -36.301 42.113 -12.623 1.00 39.84 344 ARG A O 1
ATOM 2642 N N . ALA A 1 345 ? -36.419 39.867 -12.517 1.00 40.91 345 ALA A N 1
ATOM 2643 C CA . ALA A 1 345 ? -37.543 39.676 -13.428 1.00 40.91 345 ALA A CA 1
ATOM 2644 C C . ALA A 1 345 ? -38.308 38.414 -13.001 1.00 40.91 345 ALA A C 1
ATOM 2646 O O . ALA A 1 345 ? -37.722 37.375 -12.711 1.00 40.91 345 ALA A O 1
ATOM 2647 N N . ARG A 1 346 ? -39.623 38.583 -12.868 1.00 40.81 346 ARG A N 1
ATOM 2648 C CA . ARG A 1 346 ? -40.655 37.589 -12.552 1.00 40.81 346 ARG A CA 1
ATOM 2649 C C . ARG A 1 346 ? -41.314 37.135 -13.864 1.00 40.81 346 ARG A C 1
ATOM 2651 O O . ARG A 1 346 ? -41.270 37.889 -14.829 1.00 40.81 346 ARG A O 1
ATOM 2658 N N . ALA A 1 347 ? -42.061 36.030 -13.760 1.00 37.62 347 ALA A N 1
ATOM 2659 C CA . ALA A 1 347 ? -43.023 35.427 -14.704 1.00 37.62 347 ALA A CA 1
ATOM 2660 C C . ALA A 1 347 ? -42.424 34.319 -15.596 1.00 37.62 347 ALA A C 1
ATOM 2662 O O . ALA A 1 347 ? -41.381 34.519 -16.195 1.00 37.62 347 ALA A O 1
ATOM 2663 N N . GLY A 1 348 ? -43.013 33.128 -15.715 1.00 34.00 348 GLY A N 1
ATOM 2664 C CA . GLY A 1 348 ? -44.263 32.618 -15.159 1.00 34.00 348 GLY A CA 1
ATOM 2665 C C . GLY A 1 348 ? -44.505 31.153 -15.557 1.00 34.00 348 GLY A C 1
ATOM 2666 O O . GLY A 1 348 ? -43.801 30.611 -16.400 1.00 34.00 348 GLY A O 1
ATOM 2667 N N . SER A 1 349 ? -45.543 30.583 -14.939 1.00 37.78 349 SER A N 1
ATOM 2668 C CA . SER A 1 349 ? -46.424 29.537 -15.481 1.00 37.78 349 SER A CA 1
ATOM 2669 C C . SER A 1 349 ? -45.891 28.102 -15.648 1.00 37.78 349 SER A C 1
ATOM 2671 O O . SER A 1 349 ? -45.338 27.732 -16.677 1.00 37.78 349 SER A O 1
ATOM 2673 N N . SER A 1 350 ? -46.238 27.250 -14.676 1.00 42.16 350 SER A N 1
ATOM 2674 C CA . SER A 1 350 ? -46.637 25.853 -14.935 1.00 42.16 350 SER A CA 1
ATOM 2675 C C . SER A 1 350 ? -47.979 25.838 -15.693 1.00 42.16 350 SER A C 1
ATOM 2677 O O . SER A 1 350 ? -48.785 26.751 -15.482 1.00 42.16 350 SER A O 1
ATOM 2679 N N . PRO A 1 351 ? -48.270 24.812 -16.516 1.00 53.22 351 PRO A N 1
ATOM 2680 C CA . PRO A 1 351 ? -49.119 23.744 -15.982 1.00 53.22 351 PRO A CA 1
ATOM 2681 C C . PRO A 1 351 ? -48.811 22.320 -16.503 1.00 53.22 351 PRO A C 1
ATOM 2683 O O . PRO A 1 351 ? -48.391 22.102 -17.632 1.00 53.22 351 PRO A O 1
ATOM 2686 N N . THR A 1 352 ? -49.050 21.367 -15.598 1.00 43.88 352 THR A N 1
ATOM 2687 C CA . THR A 1 352 ? -49.590 20.003 -15.768 1.00 43.88 352 THR A CA 1
ATOM 2688 C C . THR A 1 352 ? -49.467 19.287 -17.123 1.00 43.88 352 THR A C 1
ATOM 2690 O O . THR A 1 352 ? -50.132 19.647 -18.091 1.00 43.88 352 THR A O 1
ATOM 2693 N N . SER A 1 353 ? -48.816 18.119 -17.114 1.00 43.69 353 SER A N 1
ATOM 2694 C CA . SER A 1 353 ? -49.209 16.996 -17.973 1.00 43.69 353 SER A CA 1
ATOM 2695 C C . SER A 1 353 ? -49.101 15.681 -17.197 1.00 43.69 353 SER A C 1
ATOM 2697 O O . SER A 1 353 ? -48.027 15.311 -16.730 1.00 43.69 353 SER A O 1
ATOM 2699 N N . SER A 1 354 ? -50.252 15.033 -17.007 1.00 47.75 354 SER A N 1
ATOM 2700 C CA . SER A 1 354 ? -50.383 13.645 -16.548 1.00 47.75 354 SER A CA 1
ATOM 2701 C C . SER A 1 354 ? -50.276 12.703 -17.757 1.00 47.75 354 SER A C 1
ATOM 2703 O O . SER A 1 354 ? -50.696 13.099 -18.845 1.00 47.75 354 SER A O 1
ATOM 2705 N N . PRO A 1 355 ? -49.765 11.471 -17.603 1.00 65.88 355 PRO A N 1
ATOM 2706 C CA . PRO A 1 355 ? -49.719 10.490 -18.685 1.00 65.88 355 PRO A CA 1
ATOM 2707 C C . PRO A 1 355 ? -51.060 9.743 -18.838 1.00 65.88 355 PRO A C 1
ATOM 2709 O O . PRO A 1 355 ? -51.737 9.502 -17.834 1.00 65.88 355 PRO A O 1
ATOM 2712 N N . PRO A 1 356 ? -51.455 9.319 -20.053 1.00 66.56 356 PRO A N 1
ATOM 2713 C CA . PRO A 1 356 ? -52.572 8.400 -20.222 1.00 66.56 356 PRO A CA 1
ATOM 2714 C C . PRO A 1 356 ? -52.130 6.948 -19.987 1.00 66.56 356 PRO A C 1
ATOM 2716 O O . PRO A 1 356 ? -51.225 6.438 -20.645 1.00 66.56 356 PRO A O 1
ATOM 2719 N N . HIS A 1 357 ? -52.822 6.270 -19.072 1.00 50.91 357 HIS A N 1
ATOM 2720 C CA . HIS A 1 357 ? -52.891 4.814 -19.034 1.00 50.91 357 HIS A CA 1
ATOM 2721 C C . HIS A 1 357 ? -53.832 4.341 -20.149 1.00 50.91 357 HIS A C 1
ATOM 2723 O O . HIS A 1 357 ? -55.021 4.655 -20.134 1.00 50.91 357 HIS A O 1
ATOM 2729 N N . THR A 1 358 ? -53.308 3.581 -21.106 1.00 58.31 358 THR A N 1
ATOM 2730 C CA . THR A 1 358 ? -54.106 2.759 -22.020 1.00 58.31 358 THR A CA 1
ATOM 2731 C C . THR A 1 358 ? -54.245 1.359 -21.445 1.00 58.31 358 THR A C 1
ATOM 2733 O O . THR A 1 358 ? -53.266 0.635 -21.289 1.00 58.31 358 THR A O 1
ATOM 2736 N N . THR A 1 359 ? -55.486 0.999 -21.150 1.00 55.09 359 THR A N 1
ATOM 2737 C CA . THR A 1 359 ? -55.970 -0.371 -21.008 1.00 55.09 359 THR A CA 1
ATOM 2738 C C . THR A 1 359 ? -56.024 -1.009 -22.395 1.00 55.09 359 THR A C 1
ATOM 2740 O O . THR A 1 359 ? -56.693 -0.457 -23.267 1.00 55.09 359 THR A O 1
ATOM 2743 N N . THR A 1 360 ? -55.342 -2.134 -22.606 1.00 55.00 360 THR A N 1
ATOM 2744 C CA . THR A 1 360 ? -55.830 -3.365 -23.267 1.00 55.00 360 THR A CA 1
ATOM 2745 C C . THR A 1 360 ? -54.803 -4.459 -23.015 1.00 55.00 360 THR A C 1
ATOM 2747 O O . THR A 1 360 ? -53.604 -4.183 -23.242 1.00 55.00 360 THR A O 1
#

Sequence (360 aa):
MILKRKRQGFPTAPPWSPDRHRNQPVLIIGDDSDDQTAEISRIVTQWAENQHRSALHTCDQVHAVGQLAVFGLTPTKIARRLRAPRRHVEAALTVAGSPTARDALTEHGLDLFQAVVIAEFADDPDAVATLIRATSTSAGGFDHTAQRLRDARADQQARNRVLDELRQNGVRIINRPTPTDPACRLSLLDHDRAPLTPEGHTSCPGHAAYLIQDYDITGSGPFQVTYLPEYVCTHPDAYGHIHRYATPATDTSPTRAAPRTPTAATTTPAETTLTTPPTAPGVPRTPRTETEAKADPPGPPNSRPRRRSPATSRSSRTLRRGSQPPPSAAAGYVPSSRAEPRRRARAGSSPTSSPPHTTT

Foldseek 3Di:
DDDDDDDDDDDDDDPDDPDPPVPDPDDPDDVVVVVLVVVLVVLLVVLVVCVVVPHDQLLSVLVSLLSVVVSVDDLVRSCVSNVHPSVLSVLSPLLNPQPQLSVLCVPQVDDSVLSSLLSVCSVPVVLNVCLSVQVPDPPPSNVVSSVVVVLVVVVVVLVVVVVVVCVVVVAAEDEDDDPPFQKDFQQQKDAPNHRDDLVNCSPPPQWHWYWDWDWCPPDPDPTDTHIDITIIGRHCVVRRIDGPPDDPPPPPPPPPDDDDDDDDDDDDDDDDDDDDDDDDDDDDDDDDDDDDDDDDDDDDDDDDDDDDDDDDDDDDDDDDDDDDDDDDDDDDDDDDDDDDDDDDDDDDDDDDDDDDDDDD

Organism: NCBI:txid2599596

Secondary structure (DSSP, 8-state):
-------PPPPPPPS----------------HHHHHHHHHHHHHHHHHHHHHHSPPPHHHHHHHHHHHHHTT--HHHHHHHHT--HHHHHHHHHHHT-HHHHHHHHHH---HHHHHHHHHTTT-HHHHHHHHHHHTSSTTHHHHHHHHHHHHHHHHHHHHHHHHHHHHTTPEE-PPPPTTSS-EEGGGEEETTEEPPTTTTTTSTTEEEEEEEEE--SSSS---EEEEEEEEES-TGGGT-EETTPPP--------PPPPPPPP-------------------------------PPPPPP-PPPPPP---------------PPPPP-------------------------PPPPPP-